Protein AF-A0A8H3ZQT2-F1 (afdb_monomer)

InterPro domains:
  IPR009770 2-oxoadipate dioxygenase/decarboxylase [PF07063] (2-201)
  IPR009770 2-oxoadipate dioxygenase/decarboxylase [SM01150] (1-202)

Secondary structure (DSSP, 8-state):
-HHHHHHH-HHHHHHHSSSS-------PBPS-HHHHHHHHHHTT-EE-SPPBSSPP-SS-BSEEEEEEEEEEEEE--SSTT---EEEEEEEEEEEEE-BPBPHHHHHHHHHHHHHHHHHHTTT--HHHHHHHHTTTS---HHHHHHTT-B-EEEEE-SPPPTT---TT-HHHHHHTTSEEEEEPB--S--HHHHHHHHHHHH-TT----PPPPHHHHHHHHHHHTSPPP-HHHHHHHHHHHHHHHHHHHHHTT-

Structure (mmCIF, N/CA/C/O backbone):
data_AF-A0A8H3ZQT2-F1
#
_entry.id   AF-A0A8H3ZQT2-F1
#
loop_
_atom_site.group_PDB
_atom_site.id
_atom_site.type_symbol
_atom_site.label_atom_id
_atom_site.label_alt_id
_atom_site.label_comp_id
_atom_site.label_asym_id
_atom_site.label_entity_id
_atom_site.label_seq_id
_atom_site.pdbx_PDB_ins_code
_atom_site.Cartn_x
_atom_site.Cartn_y
_atom_site.Cartn_z
_atom_site.occupancy
_atom_site.B_iso_or_equiv
_atom_site.auth_seq_id
_atom_site.auth_comp_id
_atom_site.auth_asym_id
_atom_site.auth_atom_id
_atom_site.pdbx_PDB_model_num
ATOM 1 N N . MET A 1 1 ? 26.630 4.082 -28.151 1.00 82.88 1 MET A N 1
ATOM 2 C CA . MET A 1 1 ? 26.386 4.415 -26.729 1.00 82.88 1 MET A CA 1
ATOM 3 C C . MET A 1 1 ? 25.237 3.592 -26.163 1.00 82.88 1 MET A C 1
ATOM 5 O O . MET A 1 1 ? 25.505 2.785 -25.291 1.00 82.88 1 MET A O 1
ATOM 9 N N . TYR A 1 2 ? 24.020 3.711 -26.712 1.00 85.31 2 TYR A N 1
ATOM 10 C CA . TYR A 1 2 ? 22.832 2.971 -26.256 1.00 85.31 2 TYR A CA 1
ATOM 11 C C . TYR A 1 2 ? 23.083 1.481 -25.964 1.00 85.31 2 TYR A C 1
ATOM 13 O O . TYR A 1 2 ? 22.920 1.066 -24.826 1.00 85.31 2 TYR A O 1
ATOM 21 N N . ARG A 1 3 ? 23.596 0.710 -26.941 1.00 84.38 3 ARG A N 1
ATOM 22 C CA . ARG A 1 3 ? 23.881 -0.732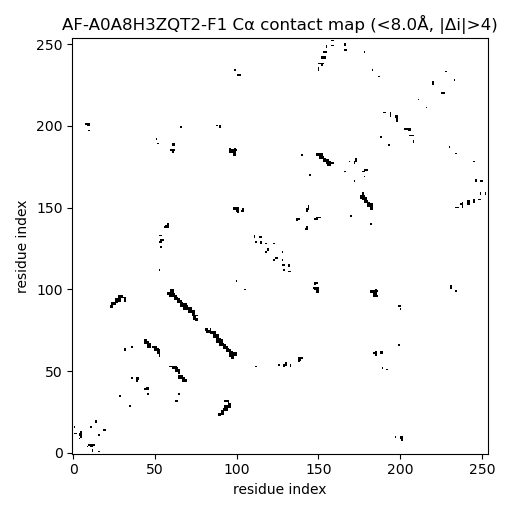 -26.759 1.00 84.38 3 ARG A CA 1
ATOM 23 C C . ARG A 1 3 ? 24.811 -1.017 -25.572 1.00 84.38 3 ARG A C 1
ATOM 25 O O . ARG A 1 3 ? 24.523 -1.899 -24.785 1.00 84.38 3 ARG A O 1
ATOM 32 N N . ARG A 1 4 ? 25.863 -0.210 -25.383 1.00 88.38 4 ARG A N 1
ATOM 33 C CA . ARG A 1 4 ? 26.804 -0.358 -24.254 1.00 88.38 4 ARG A CA 1
ATOM 34 C C . ARG A 1 4 ? 26.133 -0.110 -22.901 1.00 88.38 4 ARG A C 1
ATOM 36 O O . ARG A 1 4 ? 26.446 -0.795 -21.939 1.00 88.38 4 ARG A O 1
ATOM 43 N N . LEU A 1 5 ? 25.235 0.876 -22.818 1.00 87.69 5 LEU A N 1
ATOM 44 C CA . LEU A 1 5 ? 24.481 1.152 -21.590 1.00 87.69 5 LEU A CA 1
ATOM 45 C C . LEU A 1 5 ? 23.425 0.074 -21.333 1.00 87.69 5 LEU A C 1
ATOM 47 O O . LEU A 1 5 ? 23.231 -0.313 -20.190 1.00 87.69 5 LEU A O 1
ATOM 51 N N . GLN A 1 6 ? 22.790 -0.438 -22.388 1.00 83.19 6 GLN A N 1
ATOM 52 C CA . GLN A 1 6 ? 21.803 -1.512 -22.299 1.00 83.19 6 GLN A CA 1
ATOM 53 C C . GLN A 1 6 ? 22.444 -2.833 -21.855 1.00 83.19 6 GLN A C 1
ATOM 55 O O . GLN A 1 6 ? 21.889 -3.509 -20.996 1.00 83.19 6 GLN A O 1
ATOM 60 N N . GLU A 1 7 ? 23.618 -3.169 -22.399 1.00 84.19 7 GLU A N 1
ATOM 61 C CA . GLU A 1 7 ? 24.430 -4.321 -21.985 1.00 84.19 7 GLU A CA 1
ATOM 62 C C . GLU A 1 7 ? 24.908 -4.196 -20.534 1.00 84.19 7 GLU A C 1
ATOM 64 O O . GLU A 1 7 ? 24.964 -5.197 -19.827 1.00 84.19 7 GLU A O 1
ATOM 69 N N . ALA A 1 8 ? 25.235 -2.980 -20.079 1.00 87.31 8 ALA A N 1
ATOM 70 C CA . ALA A 1 8 ? 25.608 -2.743 -18.688 1.00 87.31 8 ALA A CA 1
ATOM 71 C C . ALA A 1 8 ? 24.407 -2.911 -17.746 1.00 87.31 8 ALA A C 1
ATOM 73 O O . ALA A 1 8 ? 24.497 -3.635 -16.757 1.00 87.31 8 ALA A O 1
ATOM 74 N N . HIS A 1 9 ? 23.293 -2.233 -18.042 1.00 79.94 9 HIS A N 1
ATOM 75 C CA . HIS A 1 9 ? 22.028 -2.393 -17.333 1.00 79.94 9 HIS A CA 1
ATOM 76 C C . HIS A 1 9 ? 20.874 -1.722 -18.113 1.00 79.94 9 HIS A C 1
ATOM 78 O O . HIS A 1 9 ? 20.912 -0.502 -18.313 1.00 79.94 9 HIS A O 1
ATOM 84 N N . PRO A 1 10 ? 19.792 -2.439 -18.480 1.00 79.81 10 PRO A N 1
ATOM 85 C CA . PRO A 1 10 ? 18.687 -1.867 -19.258 1.00 79.81 10 PRO A CA 1
ATOM 86 C C . PRO A 1 10 ? 18.077 -0.583 -18.671 1.00 79.81 10 PRO A C 1
ATOM 88 O O . PRO A 1 10 ? 17.801 0.348 -19.423 1.00 79.81 10 PRO A O 1
ATOM 91 N N . LEU A 1 11 ? 17.955 -0.472 -17.340 1.00 80.75 11 LEU A N 1
ATOM 92 C CA . LEU A 1 11 ? 17.482 0.760 -16.683 1.00 80.75 11 LEU A CA 1
ATOM 93 C C . LEU A 1 11 ? 18.392 1.976 -16.934 1.00 80.75 11 LEU A C 1
ATOM 95 O O . LEU A 1 11 ? 17.901 3.090 -17.071 1.00 80.75 11 LEU A O 1
ATOM 99 N N . ILE A 1 12 ? 19.714 1.789 -17.013 1.00 86.31 12 ILE A N 1
ATOM 100 C CA . ILE A 1 12 ? 20.636 2.904 -17.273 1.00 86.31 12 ILE A CA 1
ATOM 101 C C . ILE A 1 12 ? 20.405 3.429 -18.688 1.00 86.31 12 ILE A C 1
ATOM 103 O O . ILE A 1 12 ? 20.324 4.640 -18.893 1.00 86.31 12 ILE A O 1
ATOM 107 N N . ALA A 1 13 ? 20.257 2.530 -19.666 1.00 85.56 13 ALA A N 1
ATOM 108 C CA . ALA A 1 13 ? 19.884 2.933 -21.018 1.00 85.56 13 ALA A CA 1
ATOM 109 C C . ALA A 1 13 ? 18.533 3.661 -21.029 1.00 85.56 13 ALA A C 1
ATOM 111 O O . ALA A 1 13 ? 18.393 4.665 -21.726 1.00 85.56 13 ALA A O 1
ATOM 112 N N . ASP A 1 14 ? 17.578 3.196 -20.225 1.00 84.00 14 ASP A N 1
ATOM 113 C CA . ASP A 1 14 ? 16.244 3.778 -20.133 1.00 84.00 14 ASP A CA 1
ATOM 114 C C . ASP A 1 14 ? 16.212 5.201 -19.559 1.00 84.00 14 ASP A C 1
ATOM 116 O O . ASP A 1 14 ? 15.487 6.066 -20.047 1.00 84.00 14 ASP A O 1
ATOM 120 N N . VAL A 1 15 ? 17.044 5.468 -18.555 1.00 87.56 15 VAL A N 1
ATOM 121 C CA . VAL A 1 15 ? 17.136 6.787 -17.919 1.00 87.56 15 VAL A CA 1
ATOM 122 C C . VAL A 1 15 ? 17.994 7.749 -18.746 1.00 87.56 15 VAL A C 1
ATOM 124 O O . VAL A 1 15 ? 17.632 8.910 -18.915 1.00 87.56 15 VAL A O 1
ATOM 127 N N . VAL A 1 16 ? 19.130 7.288 -19.282 1.00 90.44 16 VAL A N 1
ATOM 128 C CA . VAL A 1 16 ? 20.157 8.169 -19.874 1.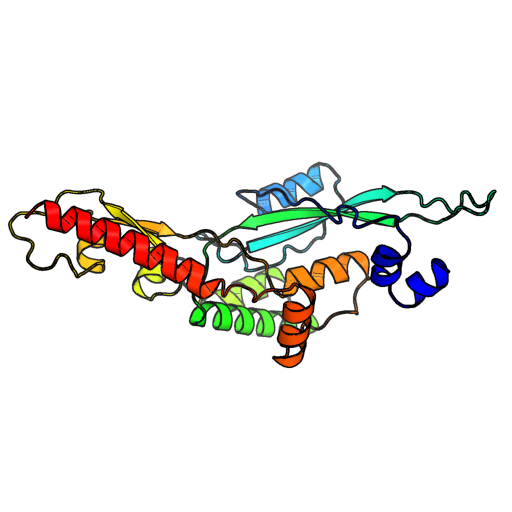00 90.44 16 VAL A CA 1
ATOM 129 C C . VAL A 1 16 ? 19.946 8.423 -21.369 1.00 90.44 16 VAL A C 1
ATOM 131 O O . VAL A 1 16 ? 20.353 9.467 -21.877 1.00 90.44 16 VAL A O 1
ATOM 134 N N . CYS A 1 17 ? 19.354 7.483 -22.115 1.00 88.56 17 CYS A N 1
ATOM 135 C CA . CYS A 1 17 ? 19.303 7.578 -23.582 1.00 88.56 17 CYS A CA 1
ATOM 136 C C . CYS A 1 17 ? 18.052 8.270 -24.137 1.00 88.56 17 CYS A C 1
ATOM 138 O O . CYS A 1 17 ? 17.937 8.416 -25.355 1.00 88.56 17 CYS A O 1
ATOM 140 N N . PHE A 1 18 ? 17.122 8.690 -23.280 1.00 87.00 18 PHE A N 1
ATOM 141 C CA . PHE A 1 18 ? 15.885 9.357 -23.678 1.00 87.00 18 PHE A CA 1
ATOM 142 C C . PHE A 1 18 ? 15.916 10.840 -23.302 1.00 87.00 18 PHE A C 1
ATOM 144 O O . PHE A 1 18 ? 16.670 11.269 -22.437 1.00 87.00 18 PHE A O 1
ATOM 151 N N . ARG A 1 19 ? 15.089 11.650 -23.975 1.00 88.50 19 ARG A N 1
ATOM 152 C CA . ARG A 1 19 ? 15.082 13.116 -23.801 1.00 88.50 19 ARG A CA 1
ATOM 153 C C . ARG A 1 19 ? 14.651 13.578 -22.403 1.00 88.50 19 ARG A C 1
ATOM 155 O O . ARG A 1 19 ? 14.878 14.732 -22.063 1.00 88.50 19 ARG A O 1
ATOM 162 N N . GLY A 1 20 ? 13.998 12.715 -21.633 1.00 89.62 20 GLY A N 1
ATOM 163 C CA . GLY A 1 20 ? 13.502 13.014 -20.297 1.00 89.62 20 GLY A CA 1
ATOM 164 C C . GLY A 1 20 ? 12.813 11.804 -19.661 1.00 89.62 20 GLY A C 1
ATOM 165 O O . GLY A 1 20 ? 12.731 10.745 -20.300 1.00 89.62 20 GLY A O 1
ATOM 166 N N . PRO A 1 21 ? 12.306 11.961 -18.424 1.00 88.94 21 PRO A N 1
ATOM 167 C CA . PRO A 1 21 ? 11.614 10.904 -17.697 1.00 88.94 21 PRO A CA 1
ATOM 168 C C . PRO A 1 21 ? 10.255 10.645 -18.347 1.00 88.94 21 PRO A C 1
ATOM 170 O O . PRO A 1 21 ? 9.280 11.364 -18.134 1.00 88.94 21 PRO A O 1
ATOM 173 N N . HIS A 1 22 ? 10.201 9.629 -19.197 1.00 87.31 22 HIS A N 1
ATOM 174 C CA . HIS A 1 22 ? 8.950 9.167 -19.775 1.00 87.31 22 HIS A CA 1
ATOM 175 C C . HIS A 1 22 ? 8.194 8.316 -18.747 1.00 87.31 22 HIS A C 1
ATOM 177 O O . HIS A 1 22 ? 8.787 7.718 -17.851 1.00 87.31 22 HIS A O 1
ATOM 183 N N . ILE A 1 23 ? 6.873 8.237 -18.895 1.00 87.19 23 ILE A N 1
ATOM 184 C CA . ILE A 1 23 ? 6.029 7.384 -18.051 1.00 87.19 23 ILE A CA 1
ATOM 185 C C . ILE A 1 23 ? 6.499 5.932 -18.187 1.00 87.19 23 ILE A C 1
ATOM 187 O O . ILE A 1 23 ? 6.490 5.394 -19.296 1.00 87.19 23 ILE A O 1
ATOM 191 N N . ASN A 1 24 ? 6.898 5.301 -17.083 1.00 83.12 24 ASN A N 1
ATOM 192 C CA . ASN A 1 24 ? 7.233 3.878 -17.097 1.00 83.12 24 ASN A CA 1
ATOM 193 C C . ASN A 1 24 ? 5.956 3.031 -17.224 1.00 83.12 24 ASN A C 1
ATOM 195 O O . ASN A 1 24 ? 5.864 2.197 -18.118 1.00 83.12 24 ASN A O 1
ATOM 199 N N . HIS A 1 25 ? 4.957 3.326 -16.392 1.00 86.25 25 HIS A N 1
ATOM 200 C CA . HIS A 1 25 ? 3.613 2.754 -16.429 1.00 86.25 25 HIS A CA 1
ATOM 201 C C . HIS A 1 25 ? 2.617 3.699 -15.732 1.00 86.25 25 HIS A C 1
ATOM 203 O O . HIS A 1 25 ? 3.015 4.601 -14.993 1.00 86.25 25 HIS A O 1
ATOM 209 N N . LEU A 1 26 ? 1.323 3.490 -15.982 1.00 90.38 26 LEU A N 1
ATOM 210 C CA . LEU A 1 26 ? 0.221 4.048 -15.196 1.00 90.38 26 LEU A CA 1
ATOM 211 C C . LEU A 1 26 ? -0.619 2.881 -14.688 1.00 90.38 26 LEU A C 1
ATOM 213 O O . LEU A 1 26 ? -1.102 2.086 -15.495 1.00 90.38 26 LEU A O 1
ATOM 217 N N . THR A 1 27 ? -0.783 2.799 -13.372 1.00 92.38 27 THR A N 1
ATOM 218 C CA . THR A 1 27 ? -1.438 1.671 -12.707 1.00 92.38 27 THR A CA 1
ATOM 219 C C . THR A 1 27 ? -2.849 2.079 -12.271 1.00 92.38 27 THR A C 1
ATOM 221 O O . THR A 1 27 ? -2.982 2.933 -11.394 1.00 92.38 27 THR A O 1
ATOM 224 N N . PRO A 1 28 ? -3.925 1.534 -12.869 1.00 95.00 28 PRO A N 1
ATOM 225 C CA . PRO A 1 28 ? -5.273 1.738 -12.368 1.00 95.00 28 PRO A CA 1
ATOM 226 C C . PRO A 1 28 ? -5.539 0.856 -11.142 1.00 95.00 28 PRO A C 1
ATOM 228 O O . PRO A 1 28 ? -5.093 -0.294 -11.067 1.00 95.00 28 PRO A O 1
ATOM 231 N N . TRP A 1 29 ? -6.340 1.387 -10.215 1.00 96.62 29 TRP A N 1
ATOM 232 C CA . TRP A 1 29 ? -6.825 0.648 -9.055 1.00 96.62 29 TRP A CA 1
ATOM 233 C C . TRP A 1 29 ? -8.066 -0.181 -9.421 1.00 96.62 29 TRP A C 1
ATOM 235 O O . TRP A 1 29 ? -9.097 0.360 -9.826 1.00 96.62 29 TRP A O 1
ATOM 245 N N . VAL A 1 30 ? -7.969 -1.501 -9.261 1.00 96.88 30 VAL A N 1
ATOM 246 C CA . VAL A 1 30 ? -9.076 -2.457 -9.382 1.00 96.88 30 VAL A CA 1
ATOM 247 C C . VAL A 1 30 ? -9.569 -2.917 -8.007 1.00 96.88 30 VAL A C 1
ATOM 249 O O . VAL A 1 30 ? -8.795 -3.064 -7.062 1.00 96.88 30 VAL A O 1
ATOM 252 N N . LEU A 1 31 ? -10.874 -3.175 -7.896 1.00 95.31 31 LEU A N 1
ATOM 253 C CA . LEU A 1 31 ? -11.473 -3.692 -6.658 1.00 95.31 31 LEU A CA 1
ATOM 254 C C . LEU A 1 31 ? -11.162 -5.179 -6.433 1.00 95.31 31 LEU A C 1
ATOM 256 O O . LEU A 1 31 ? -10.979 -5.595 -5.292 1.00 95.31 31 LEU A O 1
ATOM 260 N N . ASP A 1 32 ? -11.093 -5.957 -7.517 1.00 96.50 32 ASP A N 1
ATOM 261 C CA . ASP A 1 32 ? -10.802 -7.391 -7.507 1.00 96.50 32 ASP A CA 1
ATOM 262 C C . ASP A 1 32 ? -9.738 -7.704 -8.566 1.00 96.50 32 ASP A C 1
ATOM 264 O O . ASP A 1 32 ? -10.005 -7.707 -9.774 1.00 96.50 32 ASP A O 1
ATOM 268 N N . ILE A 1 33 ? -8.510 -7.933 -8.103 1.00 95.88 33 ILE A N 1
ATOM 269 C CA . ILE A 1 33 ? -7.375 -8.224 -8.973 1.00 95.88 33 ILE A CA 1
ATOM 270 C C . ILE A 1 33 ? -7.444 -9.618 -9.593 1.00 95.88 33 ILE A C 1
ATOM 272 O O . ILE A 1 33 ? -6.906 -9.797 -10.679 1.00 95.88 33 ILE A O 1
ATOM 276 N N . GLU A 1 34 ? -8.117 -10.587 -8.966 1.00 94.38 34 GLU A N 1
ATOM 277 C CA . GLU A 1 34 ? -8.274 -11.931 -9.541 1.00 94.38 34 GLU A CA 1
ATOM 278 C C . GLU A 1 34 ? -9.207 -11.866 -10.746 1.00 94.38 34 GLU A C 1
ATOM 280 O O . GLU A 1 34 ? -8.879 -12.334 -11.837 1.00 94.38 34 GLU A O 1
ATOM 285 N N . ALA A 1 35 ? -10.354 -11.202 -10.576 1.00 95.81 35 ALA A N 1
ATOM 286 C CA . ALA A 1 35 ? -11.302 -10.992 -11.662 1.00 95.81 35 ALA A CA 1
ATOM 287 C C . ALA A 1 35 ? -10.669 -10.189 -12.810 1.00 95.81 35 ALA A C 1
ATOM 289 O O . ALA A 1 35 ? -10.842 -10.537 -13.981 1.00 95.81 35 ALA A O 1
ATOM 290 N N . ALA A 1 36 ? -9.903 -9.142 -12.485 1.00 95.69 36 ALA A N 1
ATOM 291 C CA . ALA A 1 36 ? -9.177 -8.364 -13.481 1.00 95.69 36 ALA A CA 1
ATOM 292 C C . ALA A 1 36 ? -8.117 -9.211 -14.204 1.00 95.69 36 ALA A C 1
ATOM 294 O O . ALA A 1 36 ? -8.072 -9.202 -15.431 1.00 95.69 36 ALA A O 1
ATOM 295 N N . HIS A 1 37 ? -7.314 -9.990 -13.474 1.00 93.69 37 HIS A N 1
ATOM 296 C CA . HIS A 1 37 ? -6.268 -10.853 -14.034 1.00 93.69 37 HIS A CA 1
ATOM 297 C C . HIS A 1 37 ? -6.834 -11.924 -14.970 1.00 93.69 37 HIS A C 1
ATOM 299 O O . HIS A 1 37 ? -6.311 -12.109 -16.071 1.00 93.69 37 HIS A O 1
ATOM 305 N N . LEU A 1 38 ? -7.954 -12.555 -14.610 1.00 93.75 38 LEU A N 1
ATOM 306 C CA . LEU A 1 38 ? -8.676 -13.473 -15.496 1.00 93.75 38 LEU A CA 1
ATOM 307 C C . LEU A 1 38 ? -9.140 -12.766 -16.776 1.00 93.75 38 LEU A C 1
ATOM 309 O O . LEU A 1 38 ? -8.893 -13.249 -17.883 1.00 93.75 38 LEU A O 1
ATOM 313 N N . LYS A 1 39 ? -9.748 -11.579 -16.646 1.00 95.56 39 LYS A N 1
ATOM 314 C CA . LYS A 1 39 ? -10.206 -10.793 -17.801 1.00 95.56 39 LYS A CA 1
ATOM 315 C C . LYS A 1 39 ? -9.059 -10.360 -18.704 1.00 95.56 39 LYS A C 1
ATOM 317 O O . LYS A 1 39 ? -9.245 -10.343 -19.917 1.00 95.56 39 LYS A O 1
ATOM 322 N N . MET A 1 40 ? -7.885 -10.054 -18.158 1.00 93.25 40 MET A N 1
ATOM 323 C CA . MET A 1 40 ? -6.704 -9.733 -18.960 1.00 93.25 40 MET A CA 1
ATOM 324 C C . MET A 1 40 ? -6.333 -10.888 -19.899 1.00 93.25 40 MET A C 1
ATOM 326 O O . MET A 1 40 ? -6.143 -10.655 -21.092 1.00 93.25 40 MET A O 1
ATOM 330 N N . HIS A 1 41 ? -6.315 -12.125 -19.392 1.00 90.88 41 HIS A N 1
ATOM 331 C CA . HIS A 1 41 ? -6.038 -13.317 -20.202 1.00 90.88 41 HIS A CA 1
ATOM 332 C C . HIS A 1 41 ? -7.121 -13.565 -21.254 1.00 90.88 41 HIS A C 1
ATOM 334 O O . HIS A 1 41 ? -6.800 -13.831 -22.410 1.00 90.88 41 HIS A O 1
ATOM 340 N N . GLU A 1 42 ? -8.398 -13.426 -20.884 1.00 94.81 42 GLU A N 1
ATOM 341 C CA . GLU A 1 42 ? -9.519 -13.562 -21.827 1.00 94.81 42 GLU A CA 1
ATOM 342 C C . GLU A 1 42 ? -9.445 -12.550 -22.982 1.00 94.81 42 GLU A C 1
ATOM 344 O O . GLU A 1 42 ? -9.842 -12.865 -24.102 1.00 94.81 42 GLU A O 1
ATOM 349 N N . HIS A 1 43 ? -8.910 -11.351 -22.731 1.00 93.62 43 HIS A N 1
ATOM 350 C CA . HIS A 1 43 ? -8.714 -10.310 -23.745 1.00 93.62 43 HIS A CA 1
ATOM 351 C C . HIS A 1 43 ? -7.353 -10.402 -24.461 1.00 93.62 43 HIS A C 1
ATOM 353 O O . HIS A 1 43 ? -7.019 -9.523 -25.253 1.00 93.62 43 HIS A O 1
ATOM 359 N N . GLY A 1 44 ? -6.565 -11.452 -24.208 1.00 91.19 44 GLY A N 1
ATOM 360 C CA . GLY A 1 44 ? -5.290 -11.696 -24.885 1.00 91.19 44 GLY A CA 1
ATOM 361 C C . GLY A 1 44 ? -4.131 -10.808 -24.422 1.00 91.19 44 GLY A C 1
ATOM 362 O O . GLY A 1 44 ? -3.112 -10.742 -25.110 1.00 91.19 44 GLY A O 1
ATOM 363 N N . LEU A 1 45 ? -4.251 -10.133 -23.274 1.00 89.31 45 LEU A N 1
ATOM 364 C CA . LEU A 1 45 ? -3.119 -9.427 -22.674 1.00 89.31 45 LEU A CA 1
ATOM 365 C C . LEU A 1 45 ? -2.094 -10.448 -22.173 1.00 89.31 45 LEU A C 1
ATOM 367 O O . LEU A 1 45 ? -2.434 -11.393 -21.461 1.00 89.31 45 LEU A O 1
ATOM 371 N N . GLN A 1 46 ? -0.822 -10.229 -22.505 1.00 86.62 46 GLN A N 1
ATOM 372 C CA . GLN A 1 46 ? 0.290 -11.053 -22.027 1.00 86.62 46 GLN A CA 1
ATOM 373 C C . GLN A 1 46 ? 0.654 -10.664 -20.588 1.00 86.62 46 GLN A C 1
ATOM 375 O O . GLN A 1 46 ? 1.677 -10.023 -20.333 1.00 86.62 46 GLN A O 1
ATOM 380 N N . ALA A 1 47 ? -0.240 -10.987 -19.654 1.00 85.69 47 ALA A N 1
ATOM 381 C CA . ALA A 1 47 ? -0.050 -10.779 -18.227 1.00 85.69 47 ALA A CA 1
ATOM 382 C C . ALA A 1 47 ? 0.903 -11.823 -17.636 1.00 85.69 47 ALA A C 1
ATOM 384 O O . ALA A 1 47 ? 1.002 -12.949 -18.118 1.00 85.69 47 ALA A O 1
ATOM 385 N N . LYS A 1 48 ? 1.606 -11.460 -16.562 1.00 83.44 48 LYS A N 1
ATOM 386 C CA . LYS A 1 48 ? 2.356 -12.438 -15.770 1.00 83.44 48 LYS A CA 1
ATOM 387 C C . LYS A 1 48 ? 1.388 -13.399 -15.082 1.00 83.44 48 LYS A C 1
ATOM 389 O O . LYS A 1 48 ? 0.414 -12.957 -14.481 1.00 83.44 48 LYS A O 1
ATOM 394 N N . ASP A 1 49 ? 1.753 -14.676 -15.006 1.00 79.56 49 ASP A N 1
ATOM 395 C CA . ASP A 1 49 ? 0.984 -15.691 -14.261 1.00 79.56 49 ASP A CA 1
ATOM 396 C C . ASP A 1 49 ? 0.865 -15.392 -12.756 1.00 79.56 49 ASP A C 1
ATOM 398 O O . ASP A 1 49 ? 0.009 -15.937 -12.067 1.00 79.56 49 ASP A O 1
ATOM 402 N N . LYS A 1 50 ? 1.769 -14.569 -12.211 1.00 82.38 50 LYS A N 1
ATOM 403 C CA . LYS A 1 50 ? 1.872 -14.300 -10.775 1.00 82.38 50 LYS A CA 1
ATOM 404 C C . LYS A 1 50 ? 1.280 -12.936 -10.426 1.00 82.38 50 LYS A C 1
ATOM 406 O O . LYS A 1 50 ? 1.704 -11.923 -10.977 1.00 82.38 50 LYS A O 1
ATOM 411 N N . ILE A 1 51 ? 0.414 -12.924 -9.417 1.00 87.31 51 ILE A N 1
ATOM 412 C CA . ILE A 1 51 ? 0.049 -11.724 -8.658 1.00 87.31 51 ILE A CA 1
ATOM 413 C C . ILE A 1 51 ? 1.029 -11.578 -7.485 1.00 87.31 51 ILE A C 1
ATOM 415 O O . ILE A 1 51 ? 1.297 -12.526 -6.741 1.00 87.31 51 ILE A O 1
ATOM 419 N N . GLU A 1 52 ? 1.621 -10.398 -7.353 1.00 86.25 52 GLU A N 1
ATOM 420 C CA . GLU A 1 52 ? 2.535 -10.032 -6.274 1.00 86.25 52 GLU A CA 1
ATOM 421 C C . GLU A 1 52 ? 1.762 -9.443 -5.088 1.00 86.25 52 GLU A C 1
ATOM 423 O O . GLU A 1 52 ? 0.697 -8.854 -5.266 1.00 86.25 52 GLU A O 1
ATOM 428 N N . GLY A 1 53 ? 2.307 -9.596 -3.878 1.00 88.12 53 GLY A N 1
ATOM 429 C CA . GLY A 1 53 ? 1.675 -9.152 -2.634 1.00 88.12 53 GLY A CA 1
ATOM 430 C C . GLY A 1 53 ? 1.145 -10.301 -1.763 1.00 88.12 53 GLY A C 1
ATOM 431 O O . GLY A 1 53 ? 1.533 -11.460 -1.960 1.00 88.12 53 GLY A O 1
ATOM 432 N N . PRO A 1 54 ? 0.298 -9.997 -0.762 1.00 90.56 54 PRO A N 1
ATOM 433 C CA . PRO A 1 54 ? -0.358 -11.005 0.066 1.00 90.56 54 PRO A CA 1
ATOM 434 C C . PRO A 1 54 ? -1.293 -11.902 -0.766 1.00 90.56 54 PRO A C 1
ATOM 436 O O . PRO A 1 54 ? -1.686 -11.534 -1.880 1.00 90.56 54 PRO A O 1
ATOM 439 N N . PRO A 1 55 ? -1.678 -13.082 -0.236 1.00 91.94 55 PRO A N 1
ATOM 440 C CA . PRO A 1 55 ? -2.715 -13.898 -0.864 1.00 91.94 55 PRO A CA 1
ATOM 441 C C . PRO A 1 55 ? -4.065 -13.168 -0.880 1.00 91.94 55 PRO A C 1
ATOM 443 O O . PRO A 1 55 ? -4.229 -12.135 -0.230 1.00 91.94 55 PRO A O 1
ATOM 446 N N . SER A 1 56 ? -5.040 -13.730 -1.596 1.00 92.81 56 SER A N 1
ATOM 447 C CA . SER A 1 56 ? -6.430 -13.274 -1.518 1.00 92.81 56 SER A CA 1
ATOM 448 C C . SER A 1 56 ? -6.970 -13.378 -0.083 1.00 92.81 56 SER A C 1
ATOM 450 O O . SER A 1 56 ? -6.620 -14.302 0.659 1.00 92.81 56 SER A O 1
ATOM 452 N N . ARG A 1 57 ? -7.775 -12.389 0.316 1.00 93.31 57 ARG A N 1
ATOM 453 C CA . ARG A 1 57 ? -8.306 -12.189 1.674 1.00 93.31 57 ARG A CA 1
ATOM 454 C C . ARG A 1 57 ? -9.677 -11.537 1.607 1.00 93.31 57 ARG A C 1
ATOM 456 O O . ARG A 1 57 ? -9.937 -10.768 0.683 1.00 93.31 57 ARG A O 1
ATOM 463 N N . GLN A 1 58 ? -10.506 -11.774 2.619 1.00 94.56 58 GLN A N 1
ATOM 464 C CA . GLN A 1 58 ? -11.766 -11.054 2.787 1.00 94.56 58 GLN A CA 1
ATOM 465 C C . GLN A 1 58 ? -11.516 -9.560 3.025 1.00 94.56 58 GLN A C 1
ATOM 467 O O . GLN A 1 58 ? -12.229 -8.723 2.474 1.00 94.56 58 GLN A O 1
ATOM 472 N N . PHE A 1 59 ? -10.485 -9.227 3.806 1.00 96.00 59 PHE A N 1
ATOM 473 C CA . PHE A 1 59 ? -10.039 -7.856 4.024 1.00 96.00 59 PHE A CA 1
ATOM 474 C C . PHE A 1 59 ? -8.605 -7.703 3.494 1.00 96.00 59 PHE A C 1
ATOM 476 O O . PHE A 1 59 ? -7.642 -8.041 4.193 1.00 96.00 59 PHE A O 1
ATOM 483 N N . PRO A 1 60 ? -8.442 -7.238 2.237 1.00 96.19 60 PRO A N 1
ATOM 484 C CA . PRO A 1 60 ? -7.135 -7.081 1.608 1.00 96.19 60 PRO A CA 1
ATOM 485 C C . PRO A 1 60 ? -6.214 -6.205 2.454 1.00 96.19 60 PRO A C 1
ATOM 487 O O . PRO A 1 60 ? -6.647 -5.198 2.997 1.00 96.19 60 PRO A O 1
ATOM 490 N N . ILE A 1 61 ? -4.933 -6.548 2.541 1.00 95.50 61 ILE A N 1
ATOM 491 C CA . ILE A 1 61 ? -3.921 -5.769 3.270 1.00 95.50 61 ILE A CA 1
ATOM 492 C C . ILE A 1 61 ? -2.855 -5.281 2.295 1.00 95.50 61 ILE A C 1
ATOM 494 O O . ILE A 1 61 ? -2.579 -5.961 1.308 1.00 95.50 61 ILE A O 1
ATOM 498 N N . LEU A 1 62 ? -2.227 -4.141 2.590 1.00 95.12 62 LEU A N 1
ATOM 499 C CA . LEU A 1 62 ? -1.210 -3.531 1.729 1.00 95.12 62 LEU A CA 1
ATOM 500 C C . LEU A 1 62 ? -1.722 -3.355 0.292 1.00 95.12 62 LEU A C 1
ATOM 502 O O . LEU A 1 62 ? -2.715 -2.669 0.087 1.00 95.12 62 LEU A O 1
ATOM 506 N N . LEU A 1 63 ? -1.075 -3.963 -0.697 1.00 95.12 63 LEU A N 1
ATOM 507 C CA . LEU A 1 63 ? -1.567 -4.010 -2.066 1.00 95.12 63 LEU A CA 1
ATOM 508 C C . LEU A 1 63 ? -1.240 -5.353 -2.704 1.00 95.12 63 LEU A C 1
ATOM 510 O O . LEU A 1 63 ? -0.297 -6.035 -2.294 1.00 95.12 63 LEU A O 1
ATOM 514 N N . ARG A 1 64 ? -2.004 -5.699 -3.734 1.00 93.38 64 ARG A N 1
ATOM 515 C CA . ARG A 1 64 ? -1.718 -6.784 -4.672 1.00 93.38 64 ARG A CA 1
ATOM 516 C C . ARG A 1 64 ? -1.563 -6.186 -6.062 1.00 93.38 64 ARG A C 1
ATOM 518 O O . ARG A 1 64 ? -2.288 -5.254 -6.388 1.00 93.38 64 ARG A O 1
ATOM 525 N N . GLN A 1 65 ? -0.657 -6.711 -6.877 1.00 92.31 65 GLN A N 1
ATOM 526 C CA . GLN A 1 65 ? -0.394 -6.152 -8.207 1.00 92.31 65 GLN A CA 1
ATOM 527 C C . GLN A 1 65 ? 0.053 -7.208 -9.216 1.00 92.31 65 GLN A C 1
ATOM 529 O O . GLN A 1 65 ? 0.587 -8.256 -8.847 1.00 92.31 65 GLN A O 1
ATOM 534 N N . THR A 1 66 ? -0.122 -6.922 -10.502 1.00 89.62 66 THR A N 1
ATOM 535 C CA . THR A 1 66 ? 0.451 -7.718 -11.593 1.00 89.62 66 THR A CA 1
ATOM 536 C C . THR A 1 66 ? 0.707 -6.848 -12.818 1.00 89.62 66 THR A C 1
ATOM 538 O O . THR A 1 66 ? 0.114 -5.783 -12.972 1.00 89.62 66 THR A O 1
ATOM 541 N N . SER A 1 67 ? 1.608 -7.300 -13.687 1.00 88.06 67 SER A N 1
ATOM 542 C CA . SER A 1 67 ? 2.049 -6.573 -14.882 1.00 88.06 67 SER A CA 1
ATOM 543 C C . SER A 1 67 ? 1.802 -7.375 -16.153 1.00 88.06 67 SER A C 1
ATOM 545 O O . SER A 1 67 ? 1.676 -8.601 -16.121 1.00 88.06 67 SER A O 1
ATOM 547 N N . PHE A 1 68 ? 1.747 -6.673 -17.280 1.00 87.06 68 PHE A N 1
ATOM 548 C CA . PHE A 1 68 ? 1.516 -7.240 -18.604 1.00 87.06 68 PHE A CA 1
ATOM 549 C C . PHE A 1 68 ? 2.317 -6.496 -19.670 1.00 87.06 68 PHE A C 1
ATOM 551 O O . PHE A 1 68 ? 2.628 -5.317 -19.499 1.00 87.06 68 PHE A O 1
ATOM 558 N N . LEU A 1 69 ? 2.646 -7.165 -20.777 1.00 85.12 69 LEU A N 1
ATOM 559 C CA . LEU A 1 69 ? 3.218 -6.480 -21.937 1.00 85.12 69 LEU A CA 1
ATOM 560 C C . LEU A 1 69 ? 2.140 -5.596 -22.578 1.00 85.12 69 LEU A C 1
ATOM 562 O O . LEU A 1 69 ? 1.118 -6.105 -23.034 1.00 85.12 69 LEU A O 1
ATOM 566 N N . ALA A 1 70 ? 2.361 -4.282 -22.591 1.00 83.12 70 ALA A N 1
ATOM 567 C CA . ALA A 1 70 ? 1.403 -3.314 -23.118 1.00 83.12 70 ALA A CA 1
ATOM 568 C C . ALA A 1 70 ? 1.698 -2.945 -24.576 1.00 83.12 70 ALA A C 1
ATOM 570 O O . ALA A 1 70 ? 0.794 -2.954 -25.407 1.00 83.12 70 ALA A O 1
ATOM 571 N N . LEU A 1 71 ? 2.951 -2.602 -24.887 1.00 82.69 71 LEU A N 1
ATOM 572 C CA . LEU A 1 71 ? 3.343 -2.143 -26.220 1.00 82.69 71 LEU A CA 1
ATOM 573 C C . LEU A 1 71 ? 4.825 -2.415 -26.480 1.00 82.69 71 LEU A C 1
ATOM 575 O O . LEU A 1 71 ? 5.644 -2.311 -25.571 1.00 82.69 71 LEU A O 1
ATOM 579 N N . GLU A 1 72 ? 5.178 -2.692 -27.730 1.00 79.38 72 GLU A N 1
ATOM 580 C CA . GLU A 1 72 ? 6.559 -2.627 -28.206 1.00 79.38 72 GLU A CA 1
ATOM 581 C C . GLU A 1 72 ? 6.769 -1.315 -28.973 1.00 79.38 72 GLU A C 1
ATOM 583 O O . GLU A 1 72 ? 6.047 -1.023 -29.924 1.00 79.38 72 GLU A O 1
ATOM 588 N N . GLU A 1 73 ? 7.738 -0.505 -28.546 1.00 76.69 73 GLU A N 1
ATOM 589 C CA . GLU A 1 73 ? 8.062 0.781 -29.174 1.00 76.69 73 GLU A CA 1
ATOM 590 C C . GLU A 1 73 ? 9.397 0.718 -29.927 1.00 76.69 73 GLU A C 1
ATOM 592 O O . GLU A 1 73 ? 10.386 0.164 -29.437 1.00 76.69 73 GLU A O 1
ATOM 597 N N . GLU A 1 74 ? 9.448 1.335 -31.109 1.00 80.00 74 GLU A N 1
ATOM 598 C CA . GLU A 1 74 ? 10.683 1.514 -31.876 1.00 80.00 74 GLU A CA 1
ATOM 599 C C . GLU A 1 74 ? 11.530 2.669 -31.317 1.00 80.00 74 GLU A C 1
ATOM 601 O O . GLU A 1 74 ? 11.012 3.727 -30.954 1.00 80.00 74 GLU A O 1
ATOM 606 N N . ILE A 1 75 ? 12.857 2.497 -31.303 1.00 79.44 75 ILE A N 1
ATOM 607 C CA . ILE A 1 75 ? 13.800 3.542 -30.880 1.00 79.44 75 ILE A CA 1
ATOM 608 C C . ILE A 1 75 ? 14.537 4.100 -32.102 1.00 79.44 75 ILE A C 1
ATOM 610 O O . ILE A 1 75 ? 15.204 3.366 -32.835 1.00 79.44 75 ILE A O 1
ATOM 614 N N . ALA A 1 76 ? 14.470 5.422 -32.285 1.00 79.62 76 ALA A N 1
ATOM 615 C CA . ALA A 1 76 ? 15.185 6.145 -33.336 1.00 79.62 76 ALA A CA 1
ATOM 616 C C . ALA A 1 76 ? 16.457 6.832 -32.805 1.00 79.62 76 ALA A C 1
ATOM 618 O O . ALA A 1 76 ? 16.439 7.471 -31.752 1.00 79.62 76 ALA A O 1
ATOM 619 N N . PHE A 1 77 ? 17.550 6.762 -33.573 1.00 79.75 77 PHE A N 1
ATOM 620 C CA . PHE A 1 77 ? 18.826 7.421 -33.263 1.00 79.75 77 PHE A CA 1
ATOM 621 C C . PHE A 1 77 ? 19.089 8.623 -34.187 1.00 79.75 77 PHE A C 1
ATOM 623 O O . PHE A 1 77 ? 18.634 8.658 -35.328 1.00 79.75 77 PHE A O 1
ATOM 630 N N . SER A 1 78 ? 19.821 9.628 -33.690 1.00 73.69 78 SER A N 1
ATOM 631 C CA . SER A 1 78 ? 20.046 10.916 -34.371 1.00 73.69 78 SER A CA 1
ATOM 632 C C . SER A 1 78 ? 21.028 10.863 -35.551 1.00 73.69 78 SER A C 1
ATOM 634 O O . SER A 1 78 ? 20.959 11.715 -36.434 1.00 73.69 78 SER A O 1
ATOM 636 N N . SER A 1 79 ? 21.927 9.877 -35.607 1.00 60.50 79 SER A N 1
ATOM 637 C CA . SER A 1 79 ? 22.801 9.622 -36.760 1.00 60.50 79 SER A CA 1
ATOM 638 C C . SER A 1 79 ? 22.064 8.741 -37.776 1.00 60.50 79 SER A C 1
ATOM 640 O O . SER A 1 79 ? 21.814 7.572 -37.499 1.00 60.50 79 SER A O 1
ATOM 642 N N . GLY A 1 80 ? 21.674 9.315 -38.916 1.00 55.50 80 GLY A N 1
ATOM 643 C CA . GLY A 1 80 ? 20.696 8.745 -39.849 1.00 55.50 80 GLY A CA 1
ATOM 644 C C . GLY A 1 80 ? 20.950 7.335 -40.419 1.00 55.50 80 GLY A C 1
ATOM 645 O O . GLY A 1 80 ? 22.016 6.739 -40.310 1.00 55.50 80 GLY A O 1
ATOM 646 N N . SER A 1 81 ? 19.908 6.839 -41.096 1.00 48.84 81 SER A N 1
ATOM 647 C CA . SER A 1 81 ? 19.729 5.532 -41.765 1.00 48.84 81 SER A CA 1
ATOM 648 C C . SER A 1 81 ? 19.660 4.265 -40.901 1.00 48.84 81 SER A C 1
ATOM 650 O O . SER A 1 81 ? 19.045 3.300 -41.350 1.00 48.84 81 SER A O 1
ATOM 652 N N . GLU A 1 82 ? 20.114 4.261 -39.643 1.00 56.25 82 GLU A N 1
ATOM 653 C CA . GLU A 1 82 ? 19.750 3.189 -38.699 1.00 56.25 82 GLU A CA 1
ATOM 654 C C . GLU A 1 82 ? 18.342 3.436 -38.117 1.00 56.25 82 GLU A C 1
ATOM 656 O O . GLU A 1 82 ? 18.172 3.789 -36.950 1.00 56.25 82 GLU A O 1
ATOM 661 N N . LYS A 1 83 ? 17.297 3.205 -38.926 1.00 50.12 83 LYS A N 1
ATOM 662 C CA . LYS A 1 83 ? 15.921 2.947 -38.441 1.00 50.12 83 LYS A CA 1
ATOM 663 C C . LYS A 1 83 ? 15.835 1.555 -37.779 1.00 50.12 83 LYS A C 1
ATOM 665 O O . LYS A 1 83 ? 15.021 0.730 -38.173 1.00 50.12 83 LYS A O 1
ATOM 670 N N . GLY A 1 84 ? 16.762 1.234 -36.875 1.00 48.75 84 GLY A N 1
ATOM 671 C CA . GLY A 1 84 ? 17.071 -0.158 -36.517 1.00 48.75 84 GLY A CA 1
ATOM 672 C C . GLY A 1 84 ? 17.343 -0.423 -35.038 1.00 48.75 84 GLY A C 1
ATOM 673 O O . GLY A 1 84 ? 17.912 -1.463 -34.708 1.00 48.75 84 GLY A O 1
ATOM 674 N N . GLY A 1 85 ? 16.976 0.490 -34.137 1.00 57.19 85 GLY A N 1
ATOM 675 C CA . GLY A 1 85 ? 17.012 0.221 -32.701 1.00 57.19 85 GLY A CA 1
ATOM 676 C C . GLY A 1 85 ? 15.875 -0.710 -32.300 1.00 57.19 85 GLY A C 1
ATOM 677 O O . GLY A 1 85 ? 14.718 -0.298 -32.321 1.00 57.19 85 GLY A O 1
ATOM 678 N N . ARG A 1 86 ? 16.202 -1.964 -31.967 1.00 61.34 86 ARG A N 1
ATOM 679 C CA . ARG A 1 86 ? 15.226 -3.005 -31.615 1.00 61.34 86 ARG A CA 1
ATOM 680 C C . ARG A 1 86 ? 14.408 -2.638 -30.370 1.00 61.34 86 ARG A C 1
ATOM 682 O O . ARG A 1 86 ? 14.912 -1.982 -29.463 1.00 61.34 86 ARG A O 1
ATOM 689 N N . HIS A 1 87 ? 13.162 -3.103 -30.398 1.00 61.12 87 HIS A N 1
ATOM 690 C CA . HIS A 1 87 ? 12.025 -2.728 -29.565 1.00 61.12 87 HIS A CA 1
ATOM 691 C C . HIS A 1 87 ? 12.313 -2.561 -28.071 1.00 61.12 87 HIS A C 1
ATOM 693 O O . HIS A 1 87 ? 12.961 -3.402 -27.445 1.00 61.12 87 HIS A O 1
ATOM 699 N N . LYS A 1 88 ? 11.728 -1.514 -27.486 1.00 65.31 88 LYS A N 1
ATOM 700 C CA . LYS A 1 88 ? 11.526 -1.413 -26.044 1.00 65.31 88 LYS A CA 1
ATOM 701 C C . LYS A 1 88 ? 10.128 -1.912 -25.698 1.00 65.31 88 LYS A C 1
ATOM 703 O O . LYS A 1 88 ? 9.140 -1.359 -26.175 1.00 65.31 88 LYS A O 1
ATOM 708 N N . ALA A 1 89 ? 10.054 -2.929 -24.848 1.00 70.25 89 ALA A N 1
ATOM 709 C CA . ALA A 1 89 ? 8.803 -3.357 -24.240 1.00 70.25 89 ALA A CA 1
ATOM 710 C C . ALA A 1 89 ? 8.374 -2.335 -23.179 1.00 70.25 89 ALA A C 1
ATOM 712 O O . ALA A 1 89 ? 9.137 -2.012 -22.267 1.00 70.25 89 ALA A O 1
ATOM 713 N N . ARG A 1 90 ? 7.149 -1.828 -23.300 1.00 78.88 90 ARG A N 1
ATOM 714 C CA . ARG A 1 90 ? 6.450 -1.115 -22.238 1.00 78.88 90 ARG A CA 1
ATOM 715 C C . ARG A 1 90 ? 5.516 -2.071 -21.535 1.00 78.88 90 ARG A C 1
ATOM 717 O O . ARG A 1 90 ? 4.755 -2.797 -22.176 1.00 78.88 90 ARG A O 1
ATOM 724 N N . PHE A 1 91 ? 5.562 -2.032 -20.215 1.00 81.94 91 PHE A N 1
ATOM 725 C CA . PHE A 1 91 ? 4.710 -2.847 -19.374 1.00 81.94 91 PHE A CA 1
ATOM 726 C C . PHE A 1 91 ? 3.591 -1.987 -18.810 1.00 81.94 91 PHE A C 1
ATOM 728 O O . PHE A 1 91 ? 3.811 -0.847 -18.408 1.00 81.94 91 PHE A O 1
ATOM 735 N N . GLY A 1 92 ? 2.387 -2.538 -18.811 1.00 88.31 92 GLY A N 1
ATOM 736 C CA . GLY A 1 92 ? 1.298 -2.034 -17.995 1.00 88.31 92 GLY A CA 1
ATOM 737 C C . GLY A 1 92 ? 1.284 -2.755 -16.654 1.00 88.31 92 GLY A C 1
ATOM 738 O O . GLY A 1 92 ? 1.853 -3.841 -16.505 1.00 88.31 92 GLY A O 1
ATOM 739 N N . GLU A 1 93 ? 0.607 -2.159 -15.686 1.00 91.00 93 GLU A N 1
ATOM 740 C CA . GLU A 1 93 ? 0.401 -2.729 -14.360 1.00 91.00 93 GLU A CA 1
ATOM 741 C C . GLU A 1 93 ? -1.044 -2.478 -13.932 1.00 91.00 93 GLU A C 1
ATOM 743 O O . GLU A 1 93 ? -1.662 -1.526 -14.402 1.00 91.00 93 GLU A O 1
ATOM 748 N N . ILE A 1 94 ? -1.586 -3.343 -13.078 1.00 93.69 94 ILE A N 1
ATOM 749 C CA . ILE A 1 94 ? -2.834 -3.122 -12.339 1.00 93.69 94 ILE A CA 1
ATOM 750 C C . ILE A 1 94 ? -2.596 -3.416 -10.858 1.00 93.69 94 ILE A C 1
ATOM 752 O O . ILE A 1 94 ? -1.792 -4.293 -10.524 1.00 93.69 94 ILE A O 1
ATOM 756 N N . GLU A 1 95 ? -3.324 -2.734 -9.975 1.00 95.88 95 GLU A N 1
ATOM 757 C CA . GLU A 1 95 ? -3.190 -2.928 -8.529 1.00 95.88 95 GLU A CA 1
ATOM 758 C C . GLU A 1 95 ? -4.538 -2.973 -7.807 1.00 95.88 95 GLU A C 1
ATOM 760 O O . GLU A 1 95 ? -5.503 -2.327 -8.205 1.00 95.88 95 GLU A O 1
ATOM 765 N N . GLN A 1 96 ? -4.590 -3.709 -6.703 1.00 97.69 96 GLN A N 1
ATOM 766 C CA . GLN A 1 96 ? -5.670 -3.688 -5.726 1.00 97.69 96 GLN A CA 1
ATOM 767 C C . GLN A 1 96 ? -5.092 -3.248 -4.386 1.00 97.69 96 GLN A C 1
ATOM 769 O O . GLN A 1 96 ? -4.270 -3.955 -3.801 1.00 97.69 96 GLN A O 1
ATOM 774 N N . ARG A 1 97 ? -5.544 -2.097 -3.885 1.00 97.75 97 ARG A N 1
ATOM 775 C CA . ARG A 1 97 ? -5.141 -1.560 -2.581 1.00 97.75 97 ARG A CA 1
ATOM 776 C C . ARG A 1 97 ? -6.044 -2.074 -1.465 1.00 97.75 97 ARG A C 1
ATOM 778 O O . ARG A 1 97 ? -7.260 -2.171 -1.615 1.00 97.75 97 ARG A O 1
ATOM 785 N N . GLY A 1 98 ? -5.411 -2.435 -0.358 1.00 97.56 98 GLY A N 1
ATOM 786 C CA . GLY A 1 98 ? -6.017 -2.916 0.872 1.00 97.56 98 GLY A CA 1
ATOM 787 C C . GLY A 1 98 ? -5.713 -1.993 2.048 1.00 97.56 98 GLY A C 1
ATOM 788 O O . GLY A 1 98 ? -5.472 -0.803 1.879 1.00 97.56 98 GLY A O 1
ATOM 789 N N . ILE A 1 99 ? -5.727 -2.549 3.254 1.00 97.94 99 ILE A N 1
ATOM 790 C CA . ILE A 1 99 ? -5.595 -1.800 4.505 1.00 97.94 99 ILE A CA 1
ATOM 791 C C . ILE A 1 99 ? -4.123 -1.481 4.818 1.00 97.94 99 ILE A C 1
ATOM 793 O O . ILE A 1 99 ? -3.250 -2.352 4.711 1.00 97.94 99 ILE A O 1
ATOM 797 N N . ALA A 1 100 ? -3.858 -0.256 5.275 1.00 97.88 100 ALA A N 1
ATOM 798 C CA . ALA A 1 100 ? -2.576 0.174 5.820 1.00 97.88 100 ALA A CA 1
ATOM 799 C C . ALA A 1 100 ? -2.275 -0.511 7.166 1.00 97.88 100 ALA A C 1
ATOM 801 O O . ALA A 1 100 ? -3.070 -0.474 8.109 1.00 97.88 100 ALA A O 1
ATOM 802 N N . LEU A 1 101 ? -1.098 -1.133 7.267 1.00 95.88 101 LEU A N 1
ATOM 803 C CA . LEU A 1 101 ? -0.681 -1.914 8.434 1.00 95.88 101 LEU A CA 1
ATOM 804 C C . LEU A 1 101 ? 0.211 -1.109 9.380 1.00 95.88 101 LEU A C 1
ATOM 806 O O . LEU A 1 101 ? 0.997 -0.267 8.945 1.00 95.88 101 LEU A O 1
ATOM 810 N N . THR A 1 102 ? 0.169 -1.434 10.672 1.00 96.06 102 THR A N 1
ATOM 811 C CA . THR A 1 102 ? 1.100 -0.852 11.649 1.00 96.06 102 THR A CA 1
ATOM 812 C C . THR A 1 102 ? 2.519 -1.422 11.478 1.00 96.06 102 THR A C 1
ATOM 814 O O . THR A 1 102 ? 2.680 -2.529 10.948 1.00 96.06 102 THR A O 1
ATOM 817 N N . PRO A 1 103 ? 3.582 -0.751 11.974 1.00 92.62 103 PRO A N 1
ATOM 818 C CA . PRO A 1 103 ? 4.964 -1.228 11.825 1.00 92.62 103 PRO A CA 1
ATOM 819 C C . PRO A 1 103 ? 5.208 -2.648 12.351 1.00 92.62 103 PRO A C 1
ATOM 821 O O . PRO A 1 103 ? 6.061 -3.383 11.850 1.00 92.62 103 PRO A O 1
ATOM 824 N N . LYS A 1 104 ? 4.481 -3.050 13.401 1.00 87.25 104 LYS A N 1
ATOM 825 C CA . LYS A 1 104 ? 4.564 -4.401 13.972 1.00 87.25 104 LYS A CA 1
ATOM 826 C C . LYS A 1 104 ? 4.095 -5.447 12.962 1.00 87.25 104 LYS A C 1
ATOM 828 O O . LYS A 1 104 ? 4.738 -6.477 12.791 1.00 87.25 104 LYS A O 1
ATOM 833 N N . VAL A 1 105 ? 2.980 -5.172 12.299 1.00 89.12 105 VAL A N 1
ATOM 834 C CA . VAL A 1 105 ? 2.328 -6.127 11.404 1.00 89.12 105 VAL A CA 1
ATOM 835 C C . VAL A 1 105 ? 2.936 -6.095 10.016 1.00 89.12 105 VAL A C 1
ATOM 837 O O . VAL A 1 105 ? 3.051 -7.143 9.386 1.00 89.12 105 VAL A O 1
ATOM 840 N N . ARG A 1 106 ? 3.442 -4.938 9.578 1.00 89.19 106 ARG A N 1
ATOM 841 C CA . ARG A 1 106 ? 4.274 -4.862 8.380 1.00 89.19 106 ARG A CA 1
ATOM 842 C C . ARG A 1 106 ? 5.497 -5.780 8.488 1.00 89.19 106 ARG A C 1
ATOM 844 O O . ARG A 1 106 ? 5.724 -6.572 7.583 1.00 89.19 106 ARG A O 1
ATOM 851 N N . ARG A 1 107 ? 6.202 -5.773 9.626 1.00 85.44 107 ARG A N 1
ATOM 852 C CA . ARG A 1 107 ? 7.322 -6.701 9.868 1.00 85.44 107 ARG A CA 1
ATOM 853 C C . ARG A 1 107 ? 6.902 -8.170 9.812 1.00 85.44 107 ARG A C 1
ATOM 855 O O . ARG A 1 107 ? 7.587 -8.968 9.185 1.00 85.44 107 ARG A O 1
ATOM 862 N N . LEU A 1 108 ? 5.754 -8.519 10.400 1.00 85.94 108 LEU A N 1
ATOM 863 C CA . LEU A 1 108 ? 5.212 -9.877 10.294 1.00 85.94 108 LEU A CA 1
ATOM 864 C C . LEU A 1 108 ? 4.930 -10.259 8.832 1.00 85.94 108 LEU A C 1
ATOM 866 O O . LEU A 1 108 ? 5.282 -11.360 8.416 1.00 85.94 108 LEU A O 1
ATOM 870 N N . TYR A 1 109 ? 4.323 -9.361 8.051 1.00 87.19 109 TYR A N 1
ATOM 871 C CA . TYR A 1 109 ? 4.113 -9.568 6.618 1.00 87.19 109 TYR A CA 1
ATOM 872 C C . TYR A 1 109 ? 5.445 -9.812 5.893 1.00 87.19 109 TYR A C 1
ATOM 874 O O . TYR A 1 109 ? 5.562 -10.804 5.174 1.00 87.19 109 TYR A O 1
ATOM 882 N N . ASP A 1 110 ? 6.453 -8.966 6.122 1.00 83.38 110 ASP A N 1
ATOM 883 C CA . ASP A 1 110 ? 7.762 -9.079 5.472 1.00 83.38 110 ASP A CA 1
ATOM 884 C C . ASP A 1 110 ? 8.459 -10.409 5.842 1.00 83.38 110 ASP A C 1
ATOM 886 O O . ASP A 1 110 ? 8.990 -11.101 4.968 1.00 83.38 110 ASP A O 1
ATOM 890 N N . ASP A 1 111 ? 8.376 -10.843 7.105 1.00 82.69 111 ASP A N 1
ATOM 891 C CA . ASP A 1 111 ? 8.910 -12.127 7.578 1.00 82.69 111 ASP A CA 1
ATOM 892 C C . ASP A 1 111 ? 8.213 -13.332 6.929 1.00 82.69 111 ASP A C 1
ATOM 894 O O . ASP A 1 111 ? 8.865 -14.300 6.511 1.00 82.69 111 ASP A O 1
ATOM 898 N N . LEU A 1 112 ? 6.879 -13.300 6.852 1.00 84.81 112 LEU A N 1
ATOM 899 C CA . LEU A 1 112 ? 6.073 -14.347 6.223 1.00 84.81 112 LEU A CA 1
ATOM 900 C C . LEU A 1 112 ? 6.335 -14.410 4.717 1.00 84.81 112 LEU A C 1
ATOM 902 O O . LEU A 1 112 ? 6.546 -15.498 4.174 1.00 84.81 112 LEU A O 1
ATOM 906 N N . TYR A 1 113 ? 6.411 -13.257 4.054 1.00 82.12 113 TYR A N 1
ATOM 907 C CA . TYR A 1 113 ? 6.732 -13.173 2.636 1.00 82.12 113 TYR A CA 1
ATOM 908 C C . TYR A 1 113 ? 8.162 -13.661 2.358 1.00 82.12 113 TYR A C 1
ATOM 910 O O . TYR A 1 113 ? 8.387 -14.442 1.434 1.00 82.12 113 TYR A O 1
ATOM 918 N N . GLY A 1 114 ? 9.131 -13.320 3.212 1.00 78.88 114 GLY A N 1
ATOM 919 C CA . GLY A 1 114 ? 10.493 -13.849 3.136 1.00 78.88 114 GLY A CA 1
ATOM 920 C C . GLY A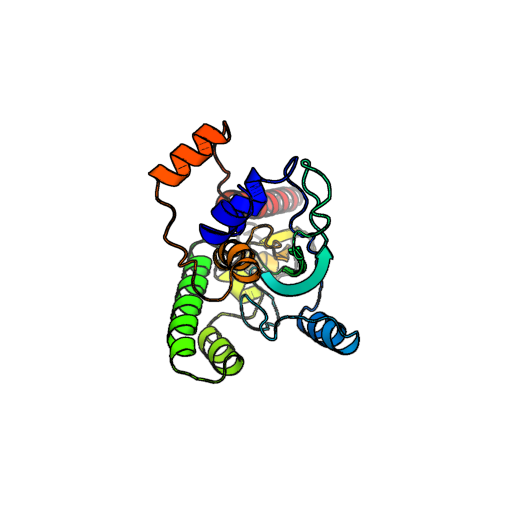 1 114 ? 10.557 -15.372 3.314 1.00 78.88 114 GLY A C 1
ATOM 921 O O . GLY A 1 114 ? 11.269 -16.057 2.576 1.00 78.88 114 GLY A O 1
ATOM 922 N N . LYS A 1 115 ? 9.783 -15.940 4.254 1.00 81.44 115 LYS A N 1
ATOM 923 C CA . LYS A 1 115 ? 9.639 -17.404 4.412 1.00 81.44 115 LYS A CA 1
ATOM 924 C C . LYS A 1 115 ? 9.034 -18.048 3.167 1.00 81.44 115 LYS A C 1
ATOM 926 O O . LYS A 1 115 ? 9.487 -19.116 2.759 1.00 81.44 115 LYS A O 1
ATOM 931 N N . PHE A 1 116 ? 8.033 -17.409 2.573 1.00 81.44 116 PHE A N 1
ATOM 932 C CA . PHE A 1 116 ? 7.403 -17.859 1.340 1.00 81.44 116 PHE A CA 1
ATOM 933 C C . PHE A 1 116 ? 8.385 -17.877 0.161 1.00 81.44 116 PHE A C 1
ATOM 935 O O . PHE A 1 116 ? 8.503 -18.901 -0.512 1.00 81.44 116 PHE A O 1
ATOM 942 N N . MET A 1 117 ? 9.147 -16.798 -0.044 1.00 75.50 117 MET A N 1
ATOM 943 C CA . MET A 1 117 ? 10.135 -16.709 -1.125 1.00 75.50 117 MET A CA 1
ATOM 944 C C . MET A 1 117 ? 11.215 -17.798 -1.015 1.00 75.50 117 MET A C 1
ATOM 946 O O . MET A 1 117 ? 11.537 -18.432 -2.014 1.00 75.50 117 MET A O 1
ATOM 950 N N . ARG A 1 118 ? 11.693 -18.121 0.197 1.00 76.06 118 ARG A N 1
ATOM 951 C CA . ARG A 1 118 ? 12.638 -19.241 0.408 1.00 76.06 118 ARG A CA 1
ATOM 952 C C . ARG A 1 118 ? 12.048 -20.617 0.079 1.00 76.06 118 ARG A C 1
ATOM 954 O O . ARG A 1 118 ? 12.772 -21.508 -0.350 1.00 76.06 118 ARG A O 1
ATOM 961 N N . LYS A 1 119 ? 10.741 -20.813 0.284 1.00 76.00 119 LYS A N 1
ATOM 962 C CA . LYS A 1 119 ? 10.046 -22.062 -0.082 1.00 76.00 119 LYS A CA 1
ATOM 963 C C . LYS A 1 119 ? 9.767 -22.159 -1.586 1.00 76.00 119 LYS A C 1
ATOM 965 O O . LYS A 1 119 ? 9.708 -23.266 -2.112 1.00 76.00 119 LYS A O 1
ATOM 970 N N . GLN A 1 120 ? 9.606 -21.030 -2.281 1.00 69.31 120 GLN A N 1
ATOM 971 C CA . GLN A 1 120 ? 9.432 -21.001 -3.741 1.00 69.31 120 GLN A CA 1
ATOM 972 C C . GLN A 1 120 ? 10.646 -21.559 -4.482 1.00 69.31 120 GLN A C 1
ATOM 974 O O . GLN A 1 120 ? 10.475 -22.323 -5.429 1.00 69.31 120 GLN A O 1
ATOM 979 N N . GLU A 1 121 ? 11.857 -21.246 -4.018 1.00 63.97 121 GLU A N 1
ATOM 980 C CA . GLU A 1 121 ? 13.108 -21.783 -4.576 1.00 63.97 121 GLU A CA 1
ATOM 981 C C . GLU A 1 121 ? 13.184 -23.325 -4.496 1.00 63.97 121 GLU A C 1
ATOM 983 O O . GLU A 1 121 ? 13.999 -23.940 -5.174 1.00 63.97 121 GLU A O 1
ATOM 988 N N . GLN A 1 122 ? 12.298 -23.963 -3.718 1.00 60.69 122 GLN A N 1
ATOM 989 C CA . GLN A 1 122 ? 12.234 -25.411 -3.494 1.00 60.69 122 GLN A CA 1
ATOM 990 C C . GLN A 1 122 ? 11.106 -26.113 -4.285 1.00 60.69 122 GLN A C 1
ATOM 992 O O . GLN A 1 122 ? 10.820 -27.281 -4.033 1.00 60.69 122 GLN A O 1
ATOM 997 N N . GLY A 1 123 ? 10.440 -25.430 -5.230 1.00 57.22 123 GLY A N 1
ATOM 998 C CA . GLY A 1 123 ? 9.543 -26.063 -6.216 1.00 57.22 123 GLY A CA 1
ATOM 999 C C . GLY A 1 123 ? 8.118 -26.413 -5.750 1.00 57.22 123 GLY A C 1
ATOM 1000 O O . GLY A 1 123 ? 7.441 -27.204 -6.402 1.00 57.22 123 GLY A O 1
ATOM 1001 N N . SER A 1 124 ? 7.631 -25.848 -4.639 1.00 58.56 124 SER A N 1
ATOM 1002 C CA . SER A 1 124 ? 6.253 -26.078 -4.157 1.00 58.56 124 SER A CA 1
ATOM 1003 C C . SER A 1 124 ? 5.192 -25.269 -4.931 1.00 58.56 124 SER A C 1
ATOM 1005 O O . SER A 1 124 ? 5.493 -24.202 -5.467 1.00 58.56 124 SER A O 1
ATOM 1007 N N . SER A 1 125 ? 3.927 -25.728 -4.935 1.00 63.84 125 SER A N 1
ATOM 1008 C CA . SER A 1 125 ? 2.789 -24.976 -5.508 1.00 63.84 125 SER A CA 1
ATOM 1009 C C . SER A 1 125 ? 2.683 -23.574 -4.893 1.00 63.84 125 SER A C 1
ATOM 1011 O O . SER A 1 125 ? 2.498 -23.418 -3.682 1.00 63.84 125 SER A O 1
ATOM 1013 N N . LYS A 1 126 ? 2.835 -22.553 -5.746 1.00 75.12 126 LYS A N 1
ATOM 1014 C CA . LYS A 1 126 ? 3.097 -21.160 -5.358 1.00 75.12 126 LYS A CA 1
ATOM 1015 C C . LYS A 1 126 ? 1.985 -20.563 -4.499 1.00 75.12 126 LYS A C 1
ATOM 1017 O O . LYS A 1 126 ? 2.266 -19.936 -3.486 1.00 75.12 126 LYS A O 1
ATOM 1022 N N . GLU A 1 127 ? 0.734 -20.767 -4.875 1.00 77.56 127 GLU A N 1
ATOM 1023 C CA . GLU A 1 127 ? -0.390 -20.111 -4.211 1.00 77.56 127 GLU A CA 1
ATOM 1024 C C . GLU A 1 127 ? -0.786 -20.809 -2.907 1.00 77.56 127 GLU A C 1
ATOM 1026 O O . GLU A 1 127 ? -0.916 -20.161 -1.870 1.00 77.56 127 GLU A O 1
ATOM 1031 N N . ALA A 1 128 ? -0.844 -22.144 -2.908 1.00 80.69 128 ALA A N 1
ATOM 1032 C CA . ALA A 1 128 ? -1.160 -22.919 -1.709 1.00 80.69 128 ALA A CA 1
ATOM 1033 C C . ALA A 1 128 ? -0.140 -22.685 -0.579 1.00 80.69 128 ALA A C 1
ATOM 1035 O O . ALA A 1 128 ? -0.508 -22.588 0.593 1.00 80.69 128 ALA A O 1
ATOM 1036 N N . VAL A 1 129 ? 1.151 -22.555 -0.915 1.00 83.31 129 VAL A N 1
ATOM 1037 C CA . VAL A 1 129 ? 2.194 -22.239 0.075 1.00 83.31 129 VAL A CA 1
ATOM 1038 C C . VAL A 1 129 ? 2.046 -20.808 0.585 1.00 83.31 129 VAL A C 1
ATOM 1040 O O . VAL A 1 129 ? 2.250 -20.587 1.780 1.00 83.31 129 VAL A O 1
ATOM 1043 N N . LEU A 1 130 ? 1.682 -19.852 -0.278 1.00 84.56 130 LEU A N 1
ATOM 1044 C CA . LEU A 1 130 ? 1.429 -18.470 0.130 1.00 84.56 130 LEU A CA 1
ATOM 1045 C C . LEU A 1 130 ? 0.248 -18.406 1.105 1.00 84.56 130 LEU A C 1
ATOM 1047 O O . LEU A 1 130 ? 0.419 -17.933 2.226 1.00 84.56 130 LEU A O 1
ATOM 1051 N N . MET A 1 131 ? -0.903 -18.973 0.734 1.00 86.25 131 MET A N 1
ATOM 1052 C CA . MET A 1 131 ? -2.096 -19.030 1.588 1.00 86.25 131 MET A CA 1
ATOM 1053 C C . MET A 1 131 ? -1.795 -19.688 2.937 1.00 86.25 131 MET A C 1
ATOM 1055 O O . MET A 1 131 ? -2.078 -19.109 3.982 1.00 86.25 131 MET A O 1
ATOM 1059 N N . LYS A 1 132 ? -1.131 -20.852 2.935 1.00 87.25 132 LYS A N 1
ATOM 1060 C CA . LYS A 1 132 ? -0.752 -21.556 4.169 1.00 87.25 132 LYS A CA 1
ATOM 1061 C C . LYS A 1 132 ? 0.214 -20.748 5.037 1.00 87.25 132 LYS A C 1
ATOM 1063 O O . LYS A 1 132 ? 0.148 -20.816 6.256 1.00 87.25 132 LYS A O 1
ATOM 1068 N N . THR A 1 133 ? 1.132 -19.994 4.432 1.00 87.12 133 THR A N 1
ATOM 1069 C CA . THR A 1 133 ? 2.100 -19.178 5.184 1.00 87.12 133 THR A CA 1
ATOM 1070 C C . THR A 1 133 ? 1.425 -17.982 5.860 1.00 87.12 133 THR A C 1
ATOM 1072 O O . THR A 1 133 ? 1.871 -17.560 6.920 1.00 87.12 133 THR A O 1
ATOM 1075 N N . PHE A 1 134 ? 0.333 -17.474 5.288 1.00 89.50 134 PHE A N 1
ATOM 1076 C CA . PHE A 1 134 ? -0.437 -16.340 5.808 1.00 89.50 134 PHE A CA 1
ATOM 1077 C C . PHE A 1 134 ? -1.691 -16.742 6.602 1.00 89.50 134 PHE A C 1
ATOM 1079 O O . PHE A 1 134 ? -2.450 -15.864 7.008 1.00 89.50 134 PHE A O 1
ATOM 1086 N N . GLN A 1 135 ? -1.909 -18.038 6.851 1.00 87.88 135 GLN A N 1
ATOM 1087 C CA . GLN A 1 135 ? -3.117 -18.550 7.514 1.00 87.88 135 GLN A CA 1
ATOM 1088 C C . GLN A 1 135 ? -3.323 -17.980 8.931 1.00 87.88 135 GLN A C 1
ATOM 1090 O O . GLN A 1 135 ? -4.455 -17.790 9.358 1.00 87.88 135 GLN A O 1
ATOM 1095 N N . ASP A 1 136 ? -2.231 -17.674 9.642 1.00 84.19 136 ASP A N 1
ATOM 1096 C CA . ASP A 1 136 ? -2.276 -17.155 11.015 1.00 84.19 136 ASP A CA 1
ATOM 1097 C C . ASP A 1 136 ? -2.484 -15.628 11.053 1.00 84.19 136 ASP A C 1
ATOM 1099 O O . ASP A 1 136 ? -2.584 -15.031 12.125 1.00 84.19 136 ASP A O 1
ATOM 1103 N N . PHE A 1 137 ? -2.529 -14.970 9.888 1.00 87.75 137 PHE A N 1
ATOM 1104 C CA . PHE A 1 137 ? -2.773 -13.536 9.796 1.00 87.75 137 PHE A CA 1
ATOM 1105 C C . PHE A 1 137 ? -4.285 -13.261 9.920 1.00 87.75 137 PHE A C 1
ATOM 1107 O O . PHE A 1 137 ? -5.043 -13.734 9.065 1.00 87.75 137 PHE A O 1
ATOM 1114 N N . PRO A 1 138 ? -4.752 -12.470 10.911 1.00 92.19 138 PRO A N 1
ATOM 1115 C CA . PRO A 1 138 ? -6.182 -12.241 11.140 1.00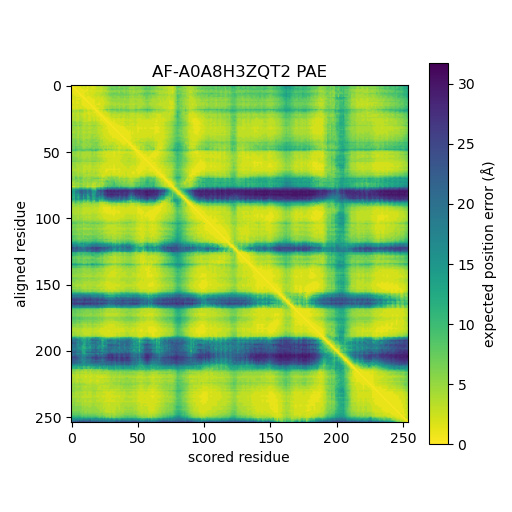 92.19 138 PRO A CA 1
ATOM 1116 C C . PRO A 1 138 ? -6.900 -11.609 9.944 1.00 92.19 138 PRO A C 1
ATOM 1118 O O . PRO A 1 138 ? -6.461 -10.581 9.433 1.00 92.19 138 PRO A O 1
ATOM 1121 N N . ASP A 1 139 ? -8.009 -12.207 9.504 1.00 94.44 139 ASP A N 1
ATOM 1122 C CA . ASP A 1 139 ? -8.846 -11.715 8.394 1.00 94.44 139 ASP A CA 1
ATOM 1123 C C . ASP A 1 139 ? -10.213 -11.221 8.890 1.00 94.44 139 ASP A C 1
ATOM 1125 O O . ASP A 1 139 ? -11.261 -11.577 8.364 1.00 94.44 139 ASP A O 1
ATOM 1129 N N . ASP A 1 140 ? -10.197 -10.425 9.960 1.00 95.75 140 ASP A N 1
ATOM 1130 C CA . ASP A 1 140 ? -11.388 -9.838 10.576 1.00 95.75 140 ASP A CA 1
ATOM 1131 C C . ASP A 1 140 ? -11.099 -8.387 10.989 1.00 95.75 140 ASP A C 1
ATOM 1133 O O . ASP A 1 140 ? -10.145 -8.120 11.727 1.00 95.75 140 ASP A O 1
ATOM 1137 N N . LEU A 1 141 ? -11.919 -7.438 10.524 1.00 96.44 141 LEU A N 1
ATOM 1138 C CA . LEU A 1 141 ? -11.704 -6.008 10.779 1.00 96.44 141 LEU A CA 1
ATOM 1139 C C . LEU A 1 141 ? -11.750 -5.646 12.268 1.00 96.44 141 LEU A C 1
ATOM 1141 O O . LEU A 1 141 ? -10.983 -4.790 12.711 1.00 96.44 141 LEU A O 1
ATOM 1145 N N . HIS A 1 142 ? -12.613 -6.285 13.061 1.00 96.38 142 HIS A N 1
ATOM 1146 C CA . HIS A 1 142 ? -12.689 -6.009 14.494 1.00 96.38 142 HIS A CA 1
ATOM 1147 C C . HIS A 1 142 ? -11.446 -6.515 15.224 1.00 96.38 142 HIS A C 1
ATOM 1149 O O . HIS A 1 142 ? -10.973 -5.843 16.145 1.00 96.38 142 HIS A O 1
ATOM 1155 N N . VAL A 1 143 ? -10.907 -7.671 14.826 1.00 96.00 143 VAL A N 1
ATOM 1156 C CA . VAL A 1 143 ? -9.645 -8.199 15.356 1.00 96.00 143 VAL A CA 1
ATOM 1157 C C . VAL A 1 143 ? -8.487 -7.286 14.966 1.00 96.00 143 VAL A C 1
ATOM 1159 O O . VAL A 1 143 ? -7.715 -6.895 15.844 1.00 96.00 143 VAL A O 1
ATOM 1162 N N . LEU A 1 144 ? -8.399 -6.895 13.690 1.00 95.88 144 LEU A N 1
ATOM 1163 C CA . LEU A 1 144 ? -7.358 -5.995 13.192 1.00 95.88 144 LEU A CA 1
ATOM 1164 C C . LEU A 1 144 ? -7.360 -4.654 13.939 1.00 95.88 144 LEU A C 1
ATOM 1166 O O . LEU A 1 144 ? -6.297 -4.190 14.352 1.00 95.88 144 LEU A O 1
ATOM 1170 N N . ARG A 1 145 ? -8.542 -4.073 14.183 1.00 97.06 145 ARG A N 1
ATOM 1171 C CA . ARG A 1 145 ? -8.699 -2.831 14.953 1.00 97.06 145 ARG A CA 1
ATOM 1172 C C . ARG A 1 145 ? -8.324 -3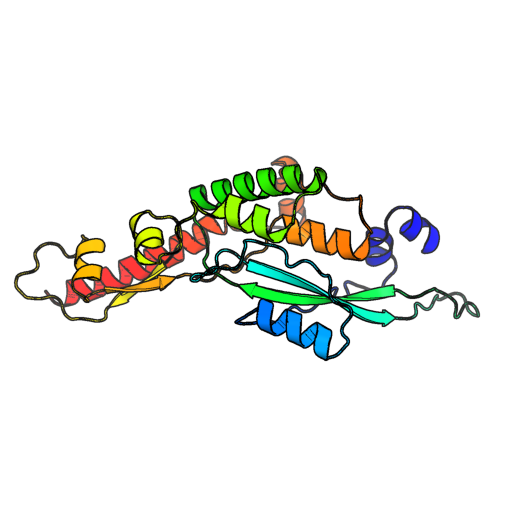.011 16.420 1.00 97.06 145 ARG A C 1
ATOM 1174 O O . ARG A 1 145 ? -7.470 -2.293 16.931 1.00 97.06 145 ARG A O 1
ATOM 1181 N N . ARG A 1 146 ? -8.944 -3.976 17.110 1.00 95.69 146 ARG A N 1
ATOM 1182 C CA . ARG A 1 146 ? -8.770 -4.172 18.562 1.00 95.69 146 ARG A CA 1
ATOM 1183 C C . ARG A 1 146 ? -7.324 -4.482 18.932 1.00 95.69 146 ARG A C 1
ATOM 1185 O O . ARG A 1 146 ? -6.840 -4.033 19.964 1.00 95.69 146 ARG A O 1
ATOM 1192 N N . GLN A 1 147 ? -6.636 -5.252 18.092 1.00 94.31 147 GLN A N 1
ATOM 1193 C CA . GLN A 1 147 ? -5.237 -5.616 18.305 1.00 94.31 147 GLN A CA 1
ATOM 1194 C C . GLN A 1 147 ? -4.244 -4.594 17.718 1.00 94.31 147 GLN A C 1
ATOM 1196 O O . GLN A 1 147 ? -3.039 -4.848 17.759 1.00 94.31 147 GLN A O 1
ATOM 1201 N N . GLN A 1 148 ? -4.723 -3.457 17.190 1.00 95.25 148 GLN A N 1
ATOM 1202 C CA . GLN A 1 148 ? -3.904 -2.383 16.606 1.00 95.25 148 GLN A CA 1
ATOM 1203 C C . GLN A 1 148 ? -2.950 -2.904 15.515 1.00 95.25 148 GLN A C 1
ATOM 1205 O O . GLN A 1 148 ? -1.752 -2.602 15.467 1.00 95.25 148 GLN A O 1
ATOM 1210 N N . LEU A 1 149 ? -3.484 -3.769 14.653 1.00 95.62 149 LEU A N 1
ATOM 1211 C CA . LEU A 1 149 ? -2.742 -4.434 13.582 1.00 95.62 149 LEU A CA 1
ATOM 1212 C C . LEU A 1 149 ? -2.769 -3.644 12.271 1.00 95.62 149 LEU A C 1
ATOM 1214 O O . LEU A 1 149 ? -1.882 -3.791 11.430 1.00 95.62 149 LEU A O 1
ATOM 1218 N N . ALA A 1 150 ? -3.769 -2.787 12.124 1.00 97.38 150 ALA A N 1
ATOM 1219 C CA . ALA A 1 150 ? -3.977 -1.910 10.992 1.00 97.38 150 ALA A CA 1
ATOM 1220 C C . ALA A 1 150 ? -4.514 -0.561 11.477 1.00 97.38 150 ALA A C 1
ATOM 1222 O O . ALA A 1 150 ? -4.948 -0.456 12.625 1.00 97.38 150 ALA A O 1
ATOM 1223 N N . TYR A 1 151 ? -4.470 0.444 10.610 1.00 98.44 151 TYR A N 1
ATOM 1224 C CA . TYR A 1 151 ? -4.980 1.776 10.916 1.00 98.44 151 TYR A CA 1
ATOM 1225 C C . TYR A 1 151 ? -6.435 1.937 10.479 1.00 98.44 151 TYR A C 1
ATOM 1227 O O . TYR A 1 151 ? -6.834 1.445 9.418 1.00 98.44 151 TYR A O 1
ATOM 1235 N N . PHE A 1 152 ? -7.216 2.661 11.281 1.00 98.56 152 PHE A N 1
ATOM 1236 C CA . PHE A 1 152 ? -8.636 2.905 11.035 1.00 98.56 152 PHE A CA 1
ATOM 1237 C C . PHE A 1 152 ? -8.995 4.382 11.208 1.00 98.56 152 PHE A C 1
ATOM 1239 O O . PHE A 1 152 ? -8.460 5.065 12.077 1.00 98.56 152 PHE A O 1
ATOM 1246 N N . THR A 1 153 ? -9.940 4.876 10.412 1.00 98.50 153 THR A N 1
ATOM 1247 C CA . THR A 1 153 ? -10.669 6.107 10.730 1.00 98.50 153 THR A CA 1
ATOM 1248 C C . THR A 1 153 ? -11.949 5.780 11.480 1.00 98.50 153 THR 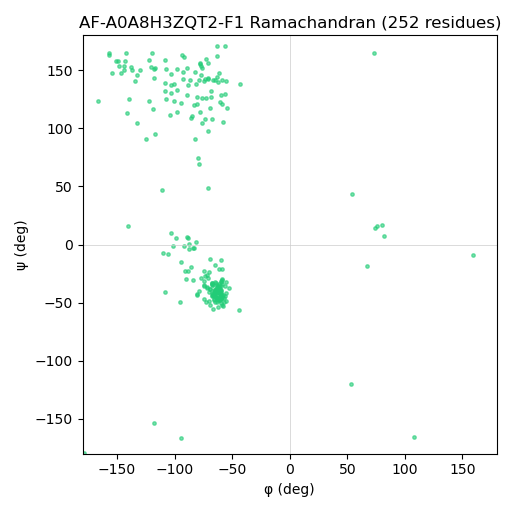A C 1
ATOM 1250 O O . THR A 1 153 ? -12.567 4.734 11.270 1.00 98.50 153 THR A O 1
ATOM 1253 N N . TYR A 1 154 ? -12.357 6.691 12.355 1.00 98.19 154 TYR A N 1
ATOM 1254 C CA . TYR A 1 154 ? -13.555 6.566 13.177 1.00 98.19 154 TYR A CA 1
ATOM 1255 C C . TYR A 1 154 ? -14.557 7.663 12.829 1.00 98.19 154 TYR A C 1
ATOM 1257 O O . TYR A 1 154 ? -14.175 8.740 12.371 1.00 98.19 154 TYR A O 1
ATOM 1265 N N . HIS A 1 155 ? -15.839 7.372 13.031 1.00 97.19 155 HIS A N 1
ATOM 1266 C CA . HIS A 1 155 ? -16.935 8.322 12.845 1.00 97.19 155 HIS A CA 1
ATOM 1267 C C . HIS A 1 155 ? -18.057 8.048 13.851 1.00 97.19 155 HIS A C 1
ATOM 1269 O O . HIS A 1 155 ? -18.301 6.897 14.224 1.00 97.19 155 HIS A O 1
ATOM 1275 N N . VAL A 1 156 ? -18.753 9.098 14.288 1.00 95.62 156 VAL A N 1
ATOM 1276 C CA . VAL A 1 156 ? -19.927 8.974 15.160 1.00 95.62 156 VAL A CA 1
ATOM 1277 C C . VAL A 1 156 ? -21.125 8.502 14.332 1.00 95.62 156 VAL A C 1
ATOM 1279 O O . VAL A 1 156 ? -21.456 9.088 13.305 1.00 95.62 156 VAL A O 1
ATOM 1282 N N . ILE A 1 157 ? -21.763 7.416 14.768 1.00 93.94 157 ILE A N 1
ATOM 1283 C CA . ILE A 1 157 ? -22.986 6.858 14.163 1.00 93.94 157 ILE A CA 1
ATOM 1284 C C . ILE A 1 157 ? -24.195 7.111 15.069 1.00 93.94 157 ILE A C 1
ATOM 1286 O O . ILE A 1 157 ? -25.290 7.408 14.591 1.00 93.94 157 ILE A O 1
ATOM 1290 N N . GLY A 1 158 ? -24.011 6.961 16.380 1.00 86.38 158 GLY A N 1
ATOM 1291 C CA . GLY A 1 158 ? -25.082 7.005 17.371 1.00 86.38 158 GLY A CA 1
ATOM 1292 C C . GLY A 1 158 ? -24.899 8.122 18.390 1.00 86.38 158 GLY A C 1
ATOM 1293 O O . GLY A 1 158 ? -23.814 8.674 18.550 1.00 86.38 158 GLY A O 1
ATOM 1294 N N . LYS A 1 159 ? -25.971 8.432 19.125 1.00 82.50 159 LYS A N 1
ATOM 1295 C CA . LYS A 1 159 ? -25.904 9.361 20.258 1.00 82.50 159 LYS A CA 1
ATOM 1296 C C . LYS A 1 159 ? -25.508 8.616 21.535 1.00 82.50 159 LYS A C 1
ATOM 1298 O O . LYS A 1 159 ? -25.995 7.503 21.746 1.00 82.50 159 LYS A O 1
ATOM 1303 N N . PRO A 1 160 ? -24.681 9.215 22.406 1.00 78.44 160 PRO A N 1
ATOM 1304 C CA . PRO A 1 160 ? -24.391 8.631 23.706 1.00 78.44 160 PRO A CA 1
ATOM 1305 C C . PRO A 1 160 ? -25.654 8.588 24.579 1.00 78.44 160 PRO A C 1
ATOM 1307 O O . PRO A 1 160 ? -26.481 9.500 24.556 1.00 78.44 160 PRO A O 1
ATOM 1310 N N . TYR A 1 161 ? -25.812 7.511 25.350 1.00 74.88 161 TYR A N 1
ATOM 1311 C CA . TYR A 1 161 ? -26.905 7.371 26.315 1.00 74.88 161 TYR A CA 1
ATOM 1312 C C . TYR A 1 161 ? -26.553 8.095 27.622 1.00 74.88 161 TYR A C 1
ATOM 1314 O O . TYR A 1 161 ? -25.393 8.117 28.028 1.00 74.88 161 TYR A O 1
ATOM 1322 N N . SER A 1 162 ? -27.552 8.631 28.329 1.00 69.38 162 SER A N 1
ATOM 1323 C CA . SER A 1 162 ? -27.361 9.389 29.580 1.00 69.38 162 SER A CA 1
ATOM 1324 C C . SER A 1 162 ? -26.665 8.603 30.702 1.00 69.38 162 SER A C 1
ATOM 1326 O O . SER A 1 162 ? -26.093 9.202 31.606 1.00 69.38 162 SER A O 1
ATOM 1328 N N . SER A 1 163 ? -26.679 7.269 30.645 1.00 67.69 163 SER A N 1
ATOM 1329 C CA . SER A 1 163 ? -26.010 6.379 31.601 1.00 67.69 163 SER A CA 1
ATOM 1330 C C . SER A 1 163 ? -24.549 6.057 31.255 1.00 67.69 163 SER A C 1
ATOM 1332 O O . SER A 1 163 ? -23.926 5.262 31.957 1.00 67.69 163 SER A O 1
ATOM 1334 N N . MET A 1 164 ? -24.001 6.592 30.159 1.00 69.69 164 MET A N 1
ATOM 1335 C CA . MET A 1 164 ? -22.658 6.240 29.694 1.00 69.69 164 MET A CA 1
ATOM 1336 C C . MET A 1 164 ? -21.590 7.075 30.412 1.00 69.69 164 MET A C 1
ATOM 1338 O O . MET A 1 164 ? -21.474 8.280 30.198 1.00 69.69 164 MET A O 1
ATOM 1342 N N . SER A 1 165 ? -20.797 6.432 31.271 1.00 65.75 165 SER A N 1
ATOM 1343 C CA . SER A 1 165 ? -19.778 7.105 32.090 1.00 65.75 165 SER A CA 1
ATOM 1344 C C . SER A 1 165 ? -18.405 7.227 31.414 1.00 65.75 165 SER A C 1
ATOM 1346 O O . SER A 1 165 ? -17.646 8.131 31.760 1.00 65.75 165 SER A O 1
ATOM 1348 N N . HIS A 1 166 ? -18.097 6.369 30.434 1.00 69.69 166 HIS A N 1
ATOM 1349 C CA . HIS A 1 166 ? -16.773 6.255 29.807 1.00 69.69 166 HIS A CA 1
ATOM 1350 C C . HIS A 1 166 ? -16.863 6.429 28.288 1.00 69.69 166 HIS A C 1
ATOM 1352 O O . HIS A 1 166 ? -17.073 5.470 27.549 1.00 69.69 166 HIS A O 1
ATOM 1358 N N . LEU A 1 167 ? -16.729 7.676 27.822 1.00 78.19 167 LEU A N 1
ATOM 1359 C CA . LEU A 1 167 ? -16.610 7.992 26.390 1.00 78.19 167 LEU A CA 1
ATOM 1360 C C . LEU A 1 167 ? -15.177 7.791 25.869 1.00 78.19 167 LEU A C 1
ATOM 1362 O O . LEU A 1 167 ? -14.905 8.072 24.715 1.00 78.19 167 LEU A O 1
ATOM 1366 N N . ASP A 1 168 ? -14.252 7.334 26.705 1.00 81.75 168 ASP A N 1
ATOM 1367 C CA . ASP A 1 168 ? -12.857 7.044 26.374 1.00 81.75 168 ASP A CA 1
ATOM 1368 C C . ASP A 1 168 ? -12.613 5.569 26.002 1.00 81.75 168 ASP A C 1
ATOM 1370 O O . ASP A 1 168 ? -11.600 5.252 25.374 1.00 81.75 168 ASP A O 1
ATOM 1374 N N . ASP A 1 169 ? -13.554 4.665 26.306 1.00 90.75 169 ASP A N 1
ATOM 1375 C CA . ASP A 1 169 ? -13.486 3.259 25.894 1.00 90.75 169 ASP A CA 1
ATOM 1376 C C . ASP A 1 169 ? -13.990 3.075 24.452 1.00 90.75 169 ASP A C 1
ATOM 1378 O O . ASP A 1 169 ? -15.170 2.819 24.187 1.00 90.75 169 ASP A O 1
ATOM 1382 N N . ILE A 1 170 ? -13.062 3.172 23.497 1.00 93.31 170 ILE A N 1
ATOM 1383 C CA . ILE A 1 170 ? -13.336 3.005 22.062 1.00 93.31 170 ILE A CA 1
ATOM 1384 C C . ILE A 1 170 ? -13.982 1.647 21.752 1.00 93.31 170 ILE A C 1
ATOM 1386 O O . ILE A 1 170 ? -14.847 1.554 20.878 1.00 93.31 170 ILE A O 1
ATOM 1390 N N . ASP A 1 171 ? -13.606 0.581 22.460 1.00 93.94 171 ASP A N 1
ATOM 1391 C CA . ASP A 1 171 ? -14.163 -0.748 22.221 1.00 93.94 171 ASP A CA 1
ATOM 1392 C C . ASP A 1 171 ? -15.624 -0.836 22.660 1.00 93.94 171 ASP A C 1
ATOM 1394 O O . ASP A 1 171 ? -16.440 -1.426 21.945 1.00 93.94 171 ASP A O 1
ATOM 1398 N N . ALA A 1 172 ? -15.970 -0.244 23.804 1.00 91.50 172 ALA A N 1
ATOM 1399 C CA . ALA A 1 172 ? -17.354 -0.139 24.253 1.00 91.50 172 ALA A CA 1
ATOM 1400 C C . ALA A 1 172 ? -18.190 0.748 23.316 1.00 91.50 172 ALA A C 1
ATOM 1402 O O . ALA A 1 172 ? -19.327 0.397 22.986 1.00 91.50 172 ALA A O 1
ATOM 1403 N N . LEU A 1 173 ? -17.627 1.855 22.828 1.00 92.88 173 LEU A N 1
ATOM 1404 C CA . LEU A 1 173 ? -18.299 2.753 21.884 1.00 92.88 173 LEU A CA 1
ATOM 1405 C C . LEU A 1 173 ? -18.583 2.087 20.533 1.00 92.88 173 LEU A C 1
ATOM 1407 O O . LEU A 1 173 ? -19.678 2.230 19.991 1.00 92.88 173 LEU A O 1
ATOM 1411 N N . VAL A 1 174 ? -17.637 1.302 20.013 1.00 94.69 174 VAL A N 1
ATOM 1412 C CA . VAL A 1 174 ? -17.851 0.515 18.791 1.00 94.69 174 VAL A CA 1
ATOM 1413 C C . VAL A 1 174 ? -18.882 -0.593 19.026 1.00 94.69 174 VAL A C 1
ATOM 1415 O O . VAL A 1 174 ? -19.788 -0.771 18.217 1.00 94.69 174 VAL A O 1
ATOM 1418 N N . LYS A 1 175 ? -18.801 -1.325 20.148 1.00 92.69 175 LYS A N 1
ATOM 1419 C CA . LYS A 1 175 ? -19.764 -2.399 20.476 1.00 92.69 175 LYS A CA 1
ATOM 1420 C C . LYS A 1 175 ? -21.192 -1.889 20.677 1.00 92.69 175 LYS A C 1
ATOM 1422 O O . LYS A 1 175 ? -22.135 -2.613 20.381 1.00 92.69 175 LYS A O 1
ATOM 1427 N N . SER A 1 176 ? -21.348 -0.674 21.195 1.00 91.06 176 SER A N 1
ATOM 1428 C CA . SER A 1 176 ? -22.653 -0.037 21.417 1.00 91.06 176 SER A CA 1
ATOM 1429 C C . SER A 1 176 ? -23.226 0.645 20.170 1.00 91.06 176 SER A C 1
ATOM 1431 O O . SER A 1 176 ? -24.342 1.157 20.227 1.00 91.06 176 SER A O 1
ATOM 1433 N N . GLY A 1 177 ? -22.492 0.650 19.050 1.00 92.94 177 GLY A N 1
ATOM 1434 C CA . GLY A 1 177 ? -22.919 1.283 17.800 1.00 92.94 177 GLY A CA 1
ATOM 1435 C C . GLY A 1 177 ? -22.856 2.812 17.821 1.00 92.94 177 GLY A C 1
ATOM 1436 O O . GLY A 1 177 ? -23.428 3.459 16.949 1.00 92.94 177 GLY A O 1
ATOM 1437 N N . ILE A 1 178 ? -22.176 3.401 18.808 1.00 93.50 178 ILE A N 1
ATOM 1438 C CA . ILE A 1 178 ? -21.976 4.852 18.891 1.00 93.50 178 ILE A CA 1
ATOM 1439 C C . ILE A 1 1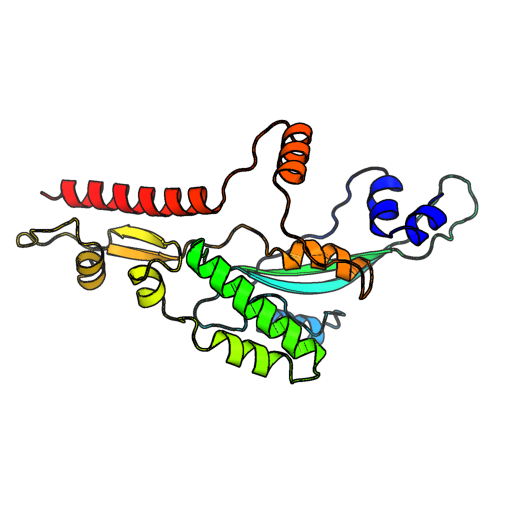78 ? -20.859 5.283 17.944 1.00 93.50 178 ILE A C 1
ATOM 1441 O O . ILE A 1 178 ? -21.002 6.298 17.265 1.00 93.50 178 ILE A O 1
ATOM 1445 N N . LEU A 1 179 ? -19.786 4.492 17.856 1.00 95.56 179 LEU A N 1
ATOM 1446 C CA . LEU A 1 179 ? -18.712 4.696 16.887 1.00 95.56 179 LEU A CA 1
ATOM 1447 C C . LEU A 1 179 ? -18.735 3.634 15.791 1.00 95.56 179 LEU A C 1
ATOM 1449 O O . LEU A 1 179 ? -18.758 2.433 16.058 1.00 95.56 179 LEU A O 1
ATOM 1453 N N . GLY A 1 180 ? -18.643 4.100 14.552 1.00 97.19 180 GLY A N 1
ATOM 1454 C CA . GLY A 1 180 ? -18.226 3.309 13.408 1.00 97.19 180 GLY A CA 1
ATOM 1455 C C . GLY A 1 180 ? -16.734 3.438 13.161 1.00 97.19 180 GLY A C 1
ATOM 1456 O O . GLY A 1 180 ? -16.079 4.367 13.640 1.00 97.19 180 GLY A O 1
ATOM 1457 N N . PHE A 1 181 ? -16.193 2.505 12.386 1.00 98.25 181 PHE A N 1
ATOM 1458 C CA . PHE A 1 181 ? -14.808 2.554 11.942 1.00 98.25 181 PHE A CA 1
ATOM 1459 C C . PHE A 1 181 ? -14.672 2.018 10.518 1.00 98.25 181 PHE A C 1
ATOM 1461 O O . PHE A 1 181 ? -15.442 1.155 10.092 1.00 98.25 181 PHE A O 1
ATOM 1468 N N . GLN A 1 182 ? -13.691 2.536 9.787 1.00 98.19 182 GLN A N 1
ATOM 1469 C CA . GLN A 1 182 ? -13.345 2.119 8.431 1.00 98.19 182 GLN A CA 1
ATOM 1470 C C . GLN A 1 182 ? -11.827 1.958 8.323 1.00 98.19 182 GLN A C 1
ATOM 1472 O O . GLN A 1 182 ? -11.091 2.737 8.928 1.00 98.19 182 GLN A O 1
ATOM 1477 N N . PRO A 1 183 ? -11.331 0.935 7.610 1.00 98.12 183 PRO A N 1
ATOM 1478 C CA . PRO A 1 183 ? -9.899 0.784 7.402 1.00 98.12 183 PRO A CA 1
ATOM 1479 C C . PRO A 1 183 ? -9.324 1.953 6.600 1.00 98.12 183 PRO A C 1
ATOM 1481 O O . PRO A 1 183 ? -9.954 2.429 5.658 1.00 98.12 183 PRO A O 1
ATOM 1484 N N . ILE A 1 184 ? -8.102 2.366 6.933 1.00 98.62 184 ILE A N 1
ATOM 1485 C CA . ILE A 1 184 ? -7.347 3.317 6.114 1.00 98.62 184 ILE A CA 1
ATOM 1486 C C . ILE A 1 184 ? -6.705 2.565 4.949 1.00 98.62 184 ILE A C 1
ATOM 1488 O O . ILE A 1 184 ? -6.006 1.573 5.165 1.00 98.62 184 ILE A O 1
ATOM 1492 N N . THR A 1 185 ? -6.937 3.034 3.723 1.00 98.31 185 THR A N 1
ATOM 1493 C CA . THR A 1 185 ? -6.322 2.491 2.504 1.00 98.31 185 THR A CA 1
ATOM 1494 C C . THR A 1 185 ? -4.801 2.643 2.547 1.00 98.31 185 THR A C 1
ATOM 1496 O O . THR A 1 185 ? -4.267 3.656 2.996 1.00 98.31 185 THR A O 1
ATOM 1499 N N . TYR A 1 186 ? -4.089 1.621 2.084 1.00 97.69 186 TYR A N 1
ATOM 1500 C CA . TYR A 1 186 ? -2.647 1.666 1.894 1.00 97.69 186 TYR A CA 1
ATOM 1501 C C . TYR A 1 186 ? -2.291 2.424 0.609 1.00 97.69 186 TYR A C 1
ATOM 1503 O O . TYR A 1 186 ? -2.562 1.963 -0.498 1.00 97.69 186 TYR A O 1
ATOM 1511 N N . GLU A 1 187 ? -1.639 3.568 0.777 1.00 96.44 187 GLU A N 1
ATOM 1512 C CA . GLU A 1 187 ? -1.257 4.518 -0.283 1.00 96.44 187 GLU A CA 1
ATOM 1513 C C . GLU A 1 187 ? 0.222 4.418 -0.693 1.00 96.44 187 GLU A C 1
ATOM 1515 O O . GLU A 1 187 ? 0.667 5.100 -1.609 1.00 96.44 187 GLU A O 1
ATOM 1520 N N . GLU A 1 188 ? 0.994 3.541 -0.051 1.00 92.94 188 GLU A N 1
ATOM 1521 C CA . GLU A 1 188 ? 2.407 3.328 -0.386 1.00 92.94 188 GLU A CA 1
ATOM 1522 C C . GLU A 1 188 ? 2.587 2.153 -1.369 1.00 92.94 188 GLU A C 1
ATOM 1524 O O . GLU A 1 188 ? 1.626 1.651 -1.960 1.00 92.94 188 GLU A O 1
ATOM 1529 N N . PHE A 1 189 ? 3.831 1.686 -1.522 1.00 89.25 189 PHE A N 1
ATOM 1530 C CA . PHE A 1 189 ? 4.221 0.581 -2.400 1.00 89.25 189 PHE A CA 1
ATOM 1531 C C . PHE A 1 189 ? 4.886 -0.563 -1.623 1.00 89.25 189 PHE A C 1
ATOM 1533 O O . PHE A 1 189 ? 5.538 -0.349 -0.593 1.00 89.25 189 PHE A O 1
ATOM 1540 N N . LEU A 1 190 ? 4.788 -1.802 -2.125 1.00 82.31 190 LEU A N 1
ATOM 1541 C CA . LEU A 1 190 ? 5.583 -2.898 -1.565 1.00 82.31 190 LEU A CA 1
ATOM 1542 C C . LEU A 1 190 ? 7.054 -2.703 -1.936 1.00 82.31 190 LEU A C 1
ATOM 1544 O O . LEU A 1 190 ? 7.393 -2.373 -3.071 1.00 82.31 190 LEU A O 1
ATOM 1548 N N . SER A 1 191 ? 7.954 -3.037 -1.014 1.00 67.00 191 SER A N 1
ATOM 1549 C CA . SER A 1 191 ? 9.401 -3.024 -1.275 1.00 67.00 191 SER A CA 1
ATOM 1550 C C . SER A 1 191 ? 9.784 -3.951 -2.440 1.00 67.00 191 SER A C 1
ATOM 1552 O O . SER A 1 191 ? 10.735 -3.695 -3.174 1.00 67.00 191 SER A O 1
ATOM 1554 N N . VAL A 1 192 ? 9.007 -5.023 -2.631 1.00 55.97 192 VAL A N 1
ATOM 1555 C CA . VAL A 1 192 ? 9.154 -5.980 -3.734 1.00 55.97 192 VAL A CA 1
ATOM 1556 C C . VAL A 1 192 ? 8.660 -5.399 -5.063 1.00 55.97 192 VAL A C 1
ATOM 1558 O O . VAL A 1 192 ? 9.264 -5.713 -6.080 1.00 55.97 192 VAL A O 1
ATOM 1561 N N . SER A 1 193 ? 7.652 -4.518 -5.063 1.00 52.75 193 SER A N 1
ATOM 1562 C CA . SER A 1 193 ? 7.142 -3.840 -6.265 1.00 52.75 193 SER A CA 1
ATOM 1563 C C . SER A 1 193 ? 8.188 -2.915 -6.875 1.00 52.75 193 SER A C 1
ATOM 1565 O O . SER A 1 193 ? 8.416 -2.961 -8.079 1.00 52.75 193 SER A O 1
ATOM 1567 N N . ALA A 1 194 ? 8.899 -2.141 -6.044 1.00 50.00 194 ALA A N 1
ATOM 1568 C CA . ALA A 1 194 ? 9.993 -1.282 -6.501 1.00 50.00 194 ALA A CA 1
ATOM 1569 C C . ALA A 1 194 ? 11.089 -2.106 -7.198 1.00 50.00 194 ALA A C 1
ATOM 1571 O O . ALA A 1 194 ? 11.522 -1.776 -8.296 1.00 50.00 194 ALA A O 1
ATOM 1572 N N . ALA A 1 195 ? 11.466 -3.247 -6.612 1.00 44.69 195 ALA A N 1
ATOM 1573 C CA . ALA A 1 195 ? 12.375 -4.206 -7.233 1.00 44.69 195 ALA A CA 1
ATOM 1574 C C . ALA A 1 195 ? 11.758 -4.896 -8.467 1.00 44.69 195 ALA A C 1
ATOM 1576 O O . ALA A 1 195 ? 12.479 -5.236 -9.399 1.00 44.69 195 ALA A O 1
ATOM 1577 N N . GLY A 1 196 ? 10.447 -5.135 -8.477 1.00 45.09 196 GLY A N 1
ATOM 1578 C CA . GLY A 1 196 ? 9.674 -5.824 -9.512 1.00 45.09 196 GLY A CA 1
ATOM 1579 C C . GLY A 1 196 ? 9.511 -5.017 -10.799 1.00 45.09 196 GLY A C 1
ATOM 1580 O O . GLY A 1 196 ? 9.621 -5.600 -11.874 1.00 45.09 196 GLY A O 1
ATOM 1581 N N . ILE A 1 197 ? 9.354 -3.693 -10.690 1.00 48.91 197 ILE A N 1
ATOM 1582 C CA . ILE A 1 197 ? 9.409 -2.725 -11.803 1.00 48.91 197 ILE A CA 1
ATOM 1583 C C . ILE A 1 197 ? 10.776 -2.793 -12.496 1.00 48.91 197 ILE A C 1
ATOM 1585 O O . ILE A 1 197 ? 10.880 -2.690 -13.720 1.00 48.91 197 ILE A O 1
ATOM 1589 N N . PHE A 1 198 ? 11.837 -3.033 -11.723 1.00 50.12 198 PHE A N 1
ATOM 1590 C CA . PHE A 1 198 ? 13.150 -3.324 -12.276 1.00 50.12 198 PHE A CA 1
ATOM 1591 C C . PHE A 1 198 ? 13.192 -4.756 -12.843 1.00 50.12 198 PHE A C 1
ATOM 1593 O O . PHE A 1 198 ? 13.558 -4.930 -13.994 1.00 50.12 198 PHE A O 1
ATOM 1600 N N . HIS A 1 199 ? 12.717 -5.793 -12.149 1.00 47.53 199 HIS A N 1
ATOM 1601 C CA . HIS A 1 199 ? 12.769 -7.177 -12.656 1.00 47.53 199 HIS A CA 1
ATOM 1602 C C . HIS A 1 199 ? 11.945 -7.450 -13.924 1.00 47.53 199 HIS A C 1
ATOM 1604 O O . HIS A 1 199 ? 12.396 -8.226 -14.766 1.00 47.53 199 HIS A O 1
ATOM 1610 N N . SER A 1 200 ? 10.749 -6.869 -14.076 1.00 41.53 200 SER A N 1
ATOM 1611 C CA . SER A 1 200 ? 9.913 -7.045 -15.276 1.00 41.53 200 SER A CA 1
ATOM 1612 C C . SER A 1 200 ? 10.610 -6.521 -16.529 1.00 41.53 200 SER A C 1
ATOM 1614 O O . SER A 1 200 ? 10.490 -7.131 -17.586 1.00 41.53 200 SER A O 1
ATOM 1616 N N . ASN A 1 201 ? 11.398 -5.453 -16.376 1.00 38.22 201 ASN A N 1
ATOM 1617 C CA . ASN A 1 201 ? 12.206 -4.850 -17.431 1.00 38.22 201 ASN A CA 1
ATOM 1618 C C . ASN A 1 201 ? 13.595 -5.505 -17.605 1.00 38.22 201 ASN A C 1
ATOM 1620 O O . ASN A 1 201 ? 14.222 -5.322 -18.647 1.00 38.22 201 ASN A O 1
ATOM 1624 N N . LEU A 1 202 ? 14.103 -6.235 -16.601 1.00 44.06 202 LEU A N 1
ATOM 1625 C CA . LEU A 1 202 ? 15.506 -6.691 -16.525 1.00 44.06 202 LEU A CA 1
ATOM 1626 C C . LEU A 1 202 ? 15.714 -8.204 -16.701 1.00 44.06 202 LEU A C 1
ATOM 1628 O O . LEU A 1 202 ? 16.857 -8.648 -16.797 1.00 44.06 202 LEU A O 1
ATOM 1632 N N . GLY A 1 203 ? 14.647 -9.004 -16.753 1.00 37.50 203 GLY A N 1
ATOM 1633 C CA . GLY A 1 203 ? 14.769 -10.462 -16.718 1.00 37.50 203 GLY A CA 1
ATOM 1634 C C . GLY A 1 203 ? 15.132 -10.987 -15.321 1.00 37.50 203 GLY A C 1
ATOM 1635 O O . GLY A 1 203 ? 15.500 -10.248 -14.406 1.00 37.50 203 GLY A O 1
ATOM 1636 N N . ALA A 1 204 ? 14.953 -12.292 -15.113 1.00 34.75 204 ALA A N 1
ATOM 1637 C CA . ALA A 1 204 ? 15.129 -12.918 -13.806 1.00 34.75 204 ALA A CA 1
ATOM 1638 C C . ALA A 1 204 ? 16.608 -12.899 -13.371 1.00 34.75 204 ALA A C 1
ATOM 1640 O O . ALA A 1 204 ? 17.413 -13.659 -13.903 1.00 34.75 204 ALA A O 1
ATOM 1641 N N . GLY A 1 205 ? 16.964 -12.065 -12.386 1.00 36.56 205 GLY A N 1
ATOM 1642 C CA . GLY A 1 205 ? 18.268 -12.176 -11.720 1.00 36.56 205 GLY A CA 1
ATOM 1643 C C . GLY A 1 205 ? 18.814 -10.959 -10.968 1.00 36.56 205 GLY A C 1
ATOM 1644 O O . GLY A 1 205 ? 19.822 -11.116 -10.287 1.00 36.56 205 GLY A O 1
ATOM 1645 N N . ALA A 1 206 ? 18.213 -9.767 -11.055 1.00 36.38 206 ALA A N 1
ATOM 1646 C CA . ALA A 1 206 ? 18.980 -8.543 -10.783 1.00 36.38 206 ALA A CA 1
ATOM 1647 C C . ALA A 1 206 ? 18.737 -7.802 -9.451 1.00 36.38 206 ALA A C 1
ATOM 1649 O O . ALA A 1 206 ? 19.503 -6.886 -9.167 1.00 36.38 206 ALA A O 1
ATOM 1650 N N . PHE A 1 207 ? 17.752 -8.139 -8.605 1.00 40.41 207 PHE A N 1
ATOM 1651 C CA . PHE A 1 207 ? 17.527 -7.331 -7.390 1.00 40.41 207 PHE A CA 1
ATOM 1652 C C . PHE A 1 207 ? 17.167 -8.163 -6.151 1.00 40.41 207 PHE A C 1
ATOM 1654 O O . PHE A 1 207 ? 16.091 -8.746 -6.040 1.00 40.41 207 PHE A O 1
ATOM 1661 N N . ARG A 1 208 ? 18.056 -8.181 -5.156 1.00 43.09 208 ARG A N 1
ATOM 1662 C CA . ARG A 1 208 ? 17.679 -8.494 -3.773 1.00 43.09 208 ARG A CA 1
ATOM 1663 C C . ARG A 1 208 ? 17.504 -7.153 -3.080 1.00 43.09 208 ARG A C 1
ATOM 1665 O O . ARG A 1 208 ? 18.482 -6.429 -2.957 1.00 43.09 208 ARG A O 1
ATOM 1672 N N . ALA A 1 209 ? 16.282 -6.815 -2.670 1.00 47.09 209 ALA A N 1
ATOM 1673 C CA . ALA A 1 209 ? 16.056 -5.632 -1.847 1.00 47.09 209 ALA A CA 1
ATOM 1674 C C . ALA A 1 209 ? 16.896 -5.770 -0.565 1.00 47.09 209 ALA A C 1
ATOM 1676 O O . ALA A 1 209 ? 16.592 -6.602 0.292 1.00 47.09 209 ALA A O 1
ATOM 1677 N N . SER A 1 210 ? 17.996 -5.025 -0.473 1.00 49.59 210 SER A N 1
ATOM 1678 C CA . SER A 1 210 ? 18.725 -4.821 0.773 1.00 49.59 210 SER A CA 1
ATOM 1679 C C . SER A 1 210 ? 17.971 -3.799 1.617 1.00 49.59 210 SER A C 1
ATOM 1681 O O . SER A 1 210 ? 17.233 -2.967 1.087 1.00 49.59 210 SER A O 1
ATOM 1683 N N . ALA A 1 211 ? 18.133 -3.863 2.939 1.00 58.47 211 ALA A N 1
ATOM 1684 C CA . ALA A 1 211 ? 17.683 -2.771 3.792 1.00 58.47 211 ALA A CA 1
ATOM 1685 C C . ALA A 1 211 ? 18.361 -1.476 3.317 1.00 58.47 211 ALA A C 1
ATOM 1687 O O . ALA A 1 211 ? 19.576 -1.473 3.114 1.00 58.47 211 ALA A O 1
ATOM 1688 N N . VAL A 1 212 ? 17.576 -0.419 3.099 1.00 66.06 212 VAL A N 1
ATOM 1689 C CA . VAL A 1 212 ? 18.106 0.916 2.794 1.00 66.06 212 VAL A CA 1
ATOM 1690 C C . VAL A 1 212 ? 18.952 1.338 3.989 1.00 66.06 212 VAL A C 1
ATOM 1692 O O . VAL A 1 212 ? 18.467 1.310 5.124 1.00 66.06 212 VAL A O 1
ATOM 1695 N N . SER A 1 213 ? 20.229 1.641 3.756 1.00 75.06 213 SER A N 1
ATOM 1696 C CA . SER A 1 213 ? 21.088 2.139 4.825 1.00 75.06 213 SER A CA 1
ATOM 1697 C C . SER A 1 213 ? 20.682 3.570 5.192 1.00 75.06 213 SER A C 1
ATOM 1699 O O . SER A 1 213 ? 20.094 4.288 4.382 1.00 75.06 213 SER A O 1
ATOM 1701 N N . SER A 1 214 ? 20.997 4.006 6.414 1.00 79.69 214 SER A N 1
ATOM 1702 C CA . SER A 1 214 ? 20.796 5.409 6.798 1.00 79.69 214 SER A CA 1
ATOM 1703 C C . SER A 1 214 ? 21.579 6.354 5.885 1.00 79.69 214 SER A C 1
ATOM 1705 O O . SER A 1 214 ? 21.081 7.421 5.553 1.00 79.69 214 SER A O 1
ATOM 1707 N N . GLU A 1 215 ? 22.758 5.929 5.425 1.00 85.94 215 GLU A N 1
ATOM 1708 C CA . GLU A 1 215 ? 23.610 6.686 4.503 1.00 85.94 215 GLU A CA 1
ATOM 1709 C C . GLU A 1 215 ? 22.945 6.858 3.126 1.00 85.94 215 GLU A C 1
ATOM 1711 O O . GLU A 1 215 ? 22.915 7.966 2.593 1.00 85.94 215 GLU A O 1
ATOM 1716 N N . ASP A 1 216 ? 22.335 5.799 2.579 1.00 88.88 216 ASP A N 1
ATOM 1717 C CA . ASP A 1 216 ? 21.596 5.874 1.310 1.00 88.88 216 ASP A CA 1
ATOM 1718 C C . ASP A 1 216 ? 20.369 6.791 1.420 1.00 88.88 216 ASP A C 1
ATOM 1720 O O . ASP A 1 216 ? 20.071 7.548 0.493 1.00 88.88 216 ASP A O 1
ATOM 1724 N N . 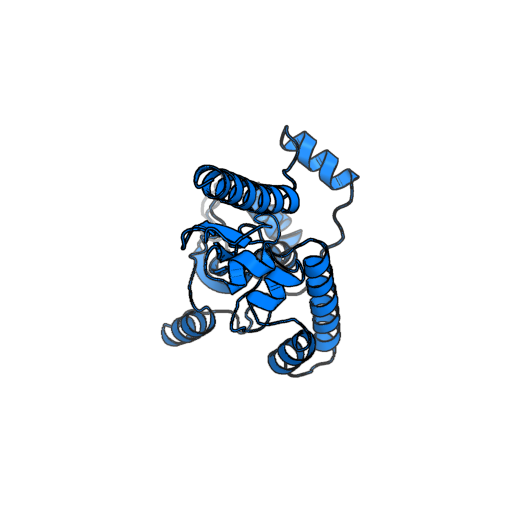GLN A 1 217 ? 19.650 6.739 2.550 1.00 88.31 217 GLN A N 1
ATOM 1725 C CA . GLN A 1 217 ? 18.499 7.615 2.779 1.00 88.31 217 GLN A CA 1
ATOM 1726 C C . GLN A 1 217 ? 18.930 9.079 2.922 1.00 88.31 217 GLN A C 1
ATOM 1728 O O . GLN A 1 217 ? 18.294 9.953 2.338 1.00 88.31 217 GLN A O 1
ATOM 1733 N N . GLU A 1 218 ? 20.005 9.355 3.661 1.00 93.56 218 GLU A N 1
ATOM 1734 C CA . GLU A 1 218 ? 20.536 10.711 3.818 1.00 93.56 218 GLU A CA 1
ATOM 1735 C C . GLU A 1 218 ? 20.974 11.301 2.475 1.00 93.56 218 GLU A C 1
ATOM 1737 O O . GLU A 1 218 ? 20.577 12.419 2.148 1.00 93.56 218 GLU A O 1
ATOM 1742 N N . ALA A 1 219 ? 21.700 10.533 1.656 1.00 95.62 219 ALA A N 1
ATOM 1743 C CA . ALA A 1 219 ? 22.103 10.963 0.318 1.00 95.62 219 ALA A CA 1
ATOM 1744 C C . ALA A 1 219 ? 20.896 11.207 -0.611 1.00 95.62 219 ALA A C 1
ATOM 1746 O O . ALA A 1 219 ? 20.892 12.149 -1.416 1.00 95.62 219 ALA A O 1
ATOM 1747 N N . PHE A 1 220 ? 19.851 10.378 -0.500 1.00 94.69 220 PHE A N 1
ATOM 1748 C CA . PHE A 1 220 ? 18.607 10.565 -1.244 1.00 94.69 220 PHE A CA 1
ATOM 1749 C C . PHE A 1 220 ? 17.876 11.844 -0.821 1.00 94.69 220 PHE A C 1
ATOM 1751 O O . PHE A 1 220 ? 17.478 12.628 -1.678 1.00 94.69 220 PHE A O 1
ATOM 1758 N N . GLU A 1 221 ? 17.727 12.085 0.481 1.00 96.56 221 GLU A N 1
ATOM 1759 C CA . GLU A 1 221 ? 17.058 13.272 1.028 1.00 96.56 221 GLU A CA 1
ATOM 1760 C C . GLU A 1 221 ? 17.837 14.565 0.750 1.00 96.56 221 GLU A C 1
ATOM 1762 O O . GLU A 1 221 ? 17.229 15.599 0.468 1.00 96.56 221 GLU A O 1
ATOM 1767 N N . GLU A 1 222 ? 19.172 14.509 0.752 1.00 97.19 222 GLU A N 1
ATOM 1768 C CA . GLU A 1 222 ? 20.027 15.616 0.311 1.00 97.19 222 GLU A CA 1
ATOM 1769 C C . GLU A 1 222 ? 19.763 15.957 -1.162 1.00 97.19 222 GLU A C 1
ATOM 1771 O O . GLU A 1 222 ? 19.537 17.120 -1.501 1.00 97.19 222 GLU A O 1
ATOM 1776 N N . SER A 1 223 ? 19.710 14.941 -2.027 1.00 97.44 223 SER A N 1
ATOM 1777 C CA . SER A 1 223 ? 19.419 15.118 -3.456 1.00 97.44 223 SER A CA 1
ATOM 1778 C C . SER A 1 223 ? 17.981 15.585 -3.717 1.00 97.44 223 SER A C 1
ATOM 1780 O O . SER A 1 223 ? 17.735 16.335 -4.662 1.00 97.44 223 SER A O 1
ATOM 1782 N N . LEU A 1 224 ? 17.027 15.149 -2.888 1.00 97.44 224 LEU A N 1
ATOM 1783 C CA . LEU A 1 224 ? 15.619 15.549 -2.947 1.00 97.44 224 LEU A CA 1
ATOM 1784 C C . LEU A 1 224 ? 15.402 16.984 -2.436 1.00 97.44 224 LEU A C 1
ATOM 1786 O O . LEU A 1 224 ? 14.454 17.650 -2.852 1.00 97.44 224 LEU A O 1
ATOM 1790 N N . GLY A 1 225 ? 16.274 17.465 -1.545 1.00 98.12 225 GLY A N 1
ATOM 1791 C CA . GLY A 1 225 ? 16.178 18.775 -0.900 1.00 98.12 225 GLY A CA 1
ATOM 1792 C C . GLY A 1 225 ? 15.226 18.818 0.302 1.00 98.12 225 GLY A C 1
ATOM 1793 O O . GLY A 1 225 ? 14.958 19.898 0.832 1.00 98.12 225 GLY A O 1
ATOM 1794 N N . CYS A 1 226 ? 14.699 17.673 0.745 1.00 97.06 226 CYS A N 1
ATOM 1795 C CA . CYS A 1 226 ? 13.852 17.561 1.930 1.00 97.06 226 CYS A CA 1
ATOM 1796 C C . CYS A 1 226 ? 13.870 16.139 2.514 1.00 97.06 226 CYS A C 1
ATOM 1798 O O . CYS A 1 226 ? 14.295 15.184 1.867 1.00 97.06 226 CYS A O 1
ATOM 1800 N N . ARG A 1 227 ? 13.387 16.005 3.756 1.00 95.94 227 ARG A N 1
ATOM 1801 C CA . ARG A 1 227 ? 13.190 14.702 4.404 1.00 95.94 227 ARG A CA 1
ATOM 1802 C C . ARG A 1 227 ? 11.979 13.986 3.807 1.00 95.94 227 ARG A C 1
ATOM 1804 O O . ARG A 1 227 ? 10.953 14.621 3.557 1.00 95.94 227 ARG A O 1
ATOM 1811 N N . VAL A 1 228 ? 12.076 12.669 3.651 1.00 94.56 228 VAL A N 1
ATOM 1812 C CA . VAL A 1 228 ? 10.934 11.824 3.293 1.00 94.56 228 VAL A CA 1
ATOM 1813 C C . VAL A 1 228 ? 10.029 11.675 4.517 1.00 94.56 228 VAL A C 1
ATOM 1815 O O . VAL A 1 228 ? 10.495 11.562 5.652 1.00 94.56 228 VAL A O 1
ATOM 1818 N N . PHE A 1 229 ? 8.714 11.695 4.303 1.00 94.56 229 PHE A N 1
ATOM 1819 C CA . PHE A 1 229 ? 7.754 11.490 5.384 1.00 94.56 229 PHE A CA 1
ATOM 1820 C C . PHE A 1 229 ? 7.746 10.033 5.865 1.00 94.56 229 PHE A C 1
ATOM 1822 O O . PHE A 1 229 ? 7.807 9.102 5.065 1.00 94.56 229 PHE A O 1
ATOM 1829 N N . ASP A 1 230 ? 7.582 9.834 7.175 1.00 94.31 230 ASP A N 1
ATOM 1830 C CA . ASP A 1 230 ? 7.266 8.518 7.735 1.00 94.31 230 ASP A CA 1
ATOM 1831 C C . ASP A 1 230 ? 5.782 8.205 7.491 1.00 94.31 230 ASP A C 1
ATOM 1833 O O . ASP A 1 230 ? 4.893 8.735 8.167 1.00 94.31 230 ASP A O 1
ATOM 1837 N N . SER A 1 231 ? 5.510 7.325 6.527 1.00 93.81 231 SER A N 1
ATOM 1838 C CA . SER A 1 231 ? 4.148 6.910 6.182 1.00 93.81 231 SER A CA 1
ATOM 1839 C C . SER A 1 231 ? 3.404 6.272 7.358 1.00 93.81 231 SER A C 1
ATOM 1841 O O . SER A 1 231 ? 2.193 6.460 7.493 1.00 93.81 231 SER A O 1
ATOM 1843 N N . PHE A 1 232 ? 4.095 5.597 8.285 1.00 95.75 232 PHE A N 1
ATOM 1844 C CA . PHE A 1 232 ? 3.448 5.045 9.475 1.00 95.75 232 PHE A CA 1
ATOM 1845 C C . PHE A 1 232 ? 2.952 6.129 10.426 1.00 95.75 232 PHE A C 1
ATOM 1847 O O . PHE A 1 232 ? 1.925 5.921 11.080 1.00 95.75 232 PHE A O 1
ATOM 1854 N N . GLU A 1 233 ? 3.663 7.253 10.523 1.00 97.62 233 GLU A N 1
ATOM 1855 C CA . GLU A 1 233 ? 3.225 8.400 11.317 1.00 97.62 233 GLU A CA 1
ATOM 1856 C C . GLU A 1 233 ? 2.084 9.147 10.625 1.00 97.62 233 GLU A C 1
ATOM 1858 O O . GLU A 1 233 ? 1.150 9.570 11.303 1.00 97.62 233 GLU A O 1
ATOM 1863 N N . LEU A 1 234 ? 2.082 9.232 9.289 1.00 98.06 234 LEU A N 1
ATOM 1864 C CA . LEU A 1 234 ? 0.946 9.784 8.544 1.00 98.06 234 LEU A CA 1
ATOM 1865 C C . LEU A 1 234 ? -0.342 8.997 8.832 1.00 98.06 234 LEU A C 1
ATOM 1867 O O . LEU A 1 234 ? -1.330 9.587 9.274 1.00 98.06 234 LEU A O 1
ATOM 1871 N N . TYR A 1 235 ? -0.318 7.666 8.698 1.00 98.44 235 TYR A N 1
ATOM 1872 C CA . TYR A 1 235 ? -1.485 6.832 9.007 1.00 98.44 235 TYR A CA 1
ATOM 1873 C C . TYR A 1 235 ? -1.900 6.904 10.480 1.00 98.44 235 TYR A C 1
ATOM 1875 O O . TYR A 1 235 ? -3.089 7.011 10.789 1.00 98.44 235 TYR A O 1
ATOM 1883 N N . ARG A 1 236 ? -0.929 6.910 11.403 1.00 98.38 236 ARG A N 1
ATOM 1884 C CA . ARG A 1 236 ? -1.201 7.071 12.839 1.00 98.38 236 ARG A CA 1
ATOM 1885 C C . ARG A 1 236 ? -1.858 8.416 13.135 1.00 98.38 236 ARG A C 1
ATOM 1887 O O . ARG A 1 236 ? -2.770 8.493 13.957 1.00 98.38 236 ARG A O 1
ATOM 1894 N N . SER A 1 237 ? -1.403 9.476 12.475 1.00 98.38 237 SER A N 1
ATOM 1895 C CA . SER A 1 237 ? -1.958 10.816 12.627 1.00 98.38 237 SER A CA 1
ATOM 1896 C C . SER A 1 237 ? -3.396 10.886 12.115 1.00 98.38 237 SER A C 1
ATOM 1898 O O . SER A 1 237 ? -4.242 11.471 12.793 1.00 98.38 237 SER A O 1
ATOM 1900 N N . MET A 1 238 ? -3.705 10.239 10.984 1.00 98.44 238 MET A N 1
ATOM 1901 C CA . MET A 1 238 ? -5.073 10.131 10.457 1.00 98.44 238 MET A CA 1
ATOM 1902 C C . MET A 1 238 ? -6.007 9.423 11.447 1.00 98.44 238 MET A C 1
ATOM 1904 O O . MET A 1 238 ? -7.061 9.962 11.793 1.00 98.44 238 MET A O 1
ATOM 1908 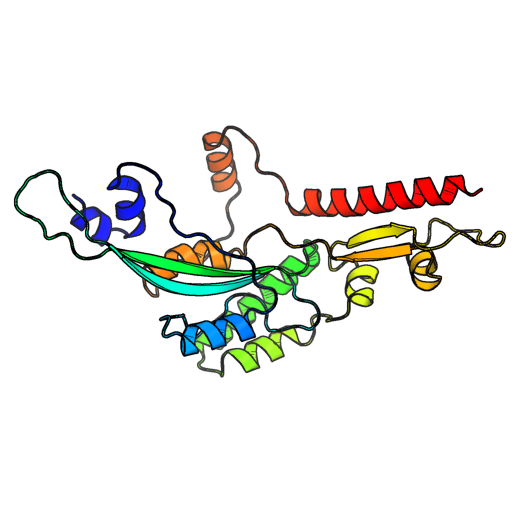N N . GLU A 1 239 ? -5.597 8.260 11.960 1.00 98.44 239 GLU A N 1
ATOM 1909 C CA . GLU A 1 239 ? -6.360 7.506 12.961 1.00 98.44 239 GLU A CA 1
ATOM 1910 C C . GLU A 1 239 ? -6.602 8.346 14.224 1.00 98.44 239 GLU A C 1
ATOM 1912 O O . GLU A 1 239 ? -7.751 8.558 14.625 1.00 98.44 239 GLU A O 1
ATOM 1917 N N . ARG A 1 240 ? -5.535 8.910 14.807 1.00 98.06 240 ARG A N 1
ATOM 1918 C CA . ARG A 1 240 ? -5.612 9.737 16.021 1.00 98.06 240 ARG A CA 1
ATOM 1919 C C . ARG A 1 240 ? -6.502 10.960 15.832 1.00 98.06 240 ARG A C 1
ATOM 1921 O O . ARG A 1 240 ? -7.248 11.310 16.742 1.00 98.06 240 ARG A O 1
ATOM 1928 N N . THR A 1 241 ? -6.402 11.618 14.680 1.00 98.44 241 THR A N 1
ATOM 1929 C CA . THR A 1 241 ? -7.211 12.798 14.359 1.00 98.44 241 THR A CA 1
ATOM 1930 C C . THR A 1 241 ? -8.686 12.425 14.302 1.00 98.44 241 THR A C 1
ATOM 1932 O O . THR A 1 241 ? -9.481 13.030 15.013 1.00 98.44 241 THR A O 1
ATOM 1935 N N . SER A 1 242 ? -9.036 11.360 13.573 1.00 98.38 242 SER A N 1
ATOM 1936 C CA . SER A 1 242 ? -10.429 10.909 13.478 1.00 98.38 242 SER A CA 1
ATOM 1937 C C . SER A 1 242 ? -11.024 10.521 14.838 1.00 98.38 242 SER A C 1
ATOM 1939 O O . SER A 1 242 ? -12.156 10.891 15.145 1.00 98.38 242 SER A O 1
ATOM 1941 N N . LEU A 1 243 ? -10.245 9.849 15.696 1.00 96.25 243 LEU A N 1
ATOM 1942 C CA . LEU A 1 243 ? -10.661 9.514 17.058 1.00 96.25 243 LEU A CA 1
ATOM 1943 C C . LEU A 1 243 ? -10.863 10.761 17.910 1.00 96.25 243 LEU A C 1
ATOM 1945 O O . LEU A 1 243 ? -11.895 10.893 18.561 1.00 96.25 243 LEU A O 1
ATOM 1949 N N . ARG A 1 244 ? -9.893 11.681 17.910 1.00 96.12 244 ARG A N 1
ATOM 1950 C CA . ARG A 1 244 ? -9.982 12.932 18.670 1.00 96.12 244 ARG A CA 1
ATOM 1951 C C . ARG A 1 244 ? -11.235 13.712 18.286 1.00 96.12 244 ARG A C 1
ATOM 1953 O O . ARG A 1 244 ? -11.928 14.200 19.173 1.00 96.12 244 ARG A O 1
ATOM 1960 N N . ASP A 1 245 ? -11.518 13.812 16.994 1.00 95.81 245 ASP A N 1
ATOM 1961 C CA . ASP A 1 245 ? -12.652 14.578 16.493 1.00 95.81 245 ASP A CA 1
ATOM 1962 C C . ASP A 1 245 ? -13.980 13.907 16.901 1.00 95.81 245 ASP A C 1
ATOM 1964 O O . ASP A 1 245 ? -14.863 14.582 17.431 1.00 95.81 245 ASP A O 1
ATOM 1968 N N . CYS A 1 246 ? -14.076 12.572 16.815 1.00 94.81 246 CYS A N 1
ATOM 1969 C CA . CYS A 1 246 ? -15.225 11.814 17.330 1.00 94.81 246 CYS A CA 1
ATOM 1970 C C . CYS A 1 246 ? -15.431 11.997 18.841 1.00 94.81 246 CYS A C 1
ATOM 1972 O O . CYS A 1 246 ? -16.549 12.202 19.303 1.00 94.81 246 CYS A O 1
ATOM 1974 N N . LEU A 1 247 ? -14.359 11.927 19.634 1.00 91.81 247 LEU A N 1
ATOM 1975 C CA . LEU A 1 247 ? -14.430 12.120 21.084 1.00 91.81 247 LEU A CA 1
ATOM 1976 C C . LEU A 1 247 ? -14.807 13.560 21.453 1.00 91.81 247 LEU A C 1
ATOM 1978 O O . LEU A 1 247 ? -15.508 13.781 22.442 1.00 91.81 247 LEU A O 1
ATOM 1982 N N . GLY A 1 248 ? -14.357 14.538 20.664 1.00 91.69 248 GLY A N 1
ATOM 1983 C CA . GLY A 1 248 ? -14.775 15.932 20.775 1.00 91.69 248 GLY A CA 1
ATOM 1984 C C . GLY A 1 248 ? -16.276 16.089 20.539 1.00 91.69 248 GLY A C 1
ATOM 1985 O O . GLY A 1 248 ? -16.959 16.694 21.364 1.00 91.69 248 GLY A O 1
ATOM 1986 N N . GLU A 1 249 ? -16.800 15.478 19.473 1.00 91.31 249 GLU A N 1
ATOM 1987 C CA . GLU A 1 249 ? -18.234 15.470 19.169 1.00 91.31 249 GLU A CA 1
ATOM 1988 C C . GLU A 1 249 ? -19.048 14.801 20.288 1.00 91.31 249 GLU A C 1
ATOM 1990 O O . GLU A 1 249 ? -20.013 15.379 20.785 1.00 91.31 249 GLU A O 1
ATOM 1995 N N . LEU A 1 250 ? -18.625 13.619 20.752 1.00 89.12 250 LEU A N 1
ATOM 1996 C CA . LEU A 1 250 ? -19.320 12.869 21.802 1.00 89.12 250 LEU A CA 1
ATOM 1997 C C . LEU A 1 250 ? -19.368 13.616 23.142 1.00 89.12 250 LEU A C 1
ATOM 1999 O O . LEU A 1 250 ? -20.380 13.560 23.840 1.00 89.12 250 LEU A O 1
ATOM 2003 N N . ASN A 1 251 ? -18.305 14.341 23.500 1.00 84.62 251 ASN A N 1
ATOM 2004 C CA . ASN A 1 251 ? -18.300 15.175 24.703 1.00 84.62 251 ASN A CA 1
ATOM 2005 C C . ASN A 1 251 ? -19.206 16.408 24.583 1.00 84.62 251 ASN A C 1
ATOM 2007 O O . ASN A 1 251 ? -19.657 16.902 25.610 1.00 84.62 251 ASN A O 1
ATOM 2011 N N . GLY A 1 252 ? -19.509 16.875 23.368 1.00 80.62 252 GLY A N 1
ATOM 2012 C CA . GLY A 1 252 ? -20.468 17.959 23.137 1.00 80.62 252 GLY A CA 1
ATOM 2013 C C . GLY A 1 252 ? -21.930 17.588 23.420 1.00 80.62 252 GLY A C 1
ATOM 2014 O O . GLY A 1 252 ? -22.770 18.479 23.496 1.00 80.62 252 GLY A O 1
ATOM 2015 N N . TYR A 1 253 ? -22.249 16.298 23.586 1.00 72.12 253 TYR A N 1
ATOM 2016 C CA . TYR A 1 253 ? -23.589 15.828 23.970 1.00 72.12 253 TYR A CA 1
ATOM 2017 C C . TYR A 1 253 ? -23.822 15.766 25.492 1.00 72.12 253 TYR A C 1
ATOM 2019 O O . TYR A 1 253 ? -24.926 15.407 25.908 1.00 72.12 253 TYR A O 1
ATOM 2027 N N . LYS A 1 254 ? -22.802 16.052 26.313 1.00 63.91 254 LYS A N 1
ATOM 2028 C CA . LYS A 1 254 ? -22.929 16.176 27.775 1.00 63.91 254 LYS A CA 1
ATOM 2029 C C . LYS A 1 254 ? -23.434 17.561 28.158 1.00 63.91 254 LYS A C 1
ATOM 2031 O O . LYS A 1 254 ? -24.250 17.619 29.103 1.00 63.91 254 LYS A O 1
#

Sequence (254 aa):
MYRRLQEAHPLIADVVCFRGPHINHLTPWVLDIEAAHLKMHEHGLQAKDKIEGPPSRQFPILLRQTSFLALEEEIAFSSGSEKGGRHKARFGEIEQRGIALTPKVRRLYDDLYGKFMRKQEQGSSKEAVLMKTFQDFPDDLHVLRRQQLAYFTYHVIGKPYSSMSHLDDIDALVKSGILGFQPITYEEFLSVSAAGIFHSNLGAGAFRASAVSSEDQEAFEESLGCRVFDSFELYRSMERTSLRDCLGELNGYK

Foldseek 3Di:
DLVVLVVVPVVSSVCPVDPHDDDLEDAEADQDVVVVVVVCVVVPWAKDPDWDDAADAPFDAAKIKTKTFDDWDQDDDPPDDCSDRGTDTRMYMYMYWGFAFAPVLVVVRVVLVVVLVVVVVVPDDNRVSRCVSCVPPDRDPLCCVVVVGTFKFKDADDADDPPDPPLPPPNVCVVVNRMDIDGDINPDDDLVVVVVSRCVRGPPDDDDDDPQDPVNQVVVCVVVVHHDDDVNVVRVCNRVVNSVVSSVVNVVSD

pLDDT: mean 83.79, std 15.54, range [34.75, 98.62]

Radius of gyration: 23.29 Å; Cα contacts (8 Å, |Δi|>4): 326; chains: 1; bounding box: 54×45×74 Å

Nearest PDB structures (foldseek):
  6w1h-assembly1_A  TM=8.765E-01  e=3.263E-24  Pseudomonas putida
  2rjb-assembly2_B  TM=9.154E-01  e=2.620E-22  Shigella flexneri
  2rjb-assembly1_A  TM=9.122E-01  e=6.221E-22  Shigella flexneri
  2rjb-assembly4_D  TM=9.092E-01  e=5.556E-19  Shigella flexneri
  2rjb-assembly3_C  TM=9.437E-01  e=1.561E-17  Shigella flexneri

Organism: NCBI:txid702518

Mean predicted aligned error: 7.83 Å

Solvent-accessible surface area (backbone atoms only — not comparable to full-atom values): 15013 Å² total; per-residue (Å²): 109,60,68,63,34,36,73,73,37,51,68,54,26,61,62,68,72,44,99,56,94,68,83,70,62,71,66,55,82,41,95,50,53,66,64,49,53,53,49,37,52,76,72,68,44,58,52,54,96,58,73,45,64,66,63,93,57,93,61,47,51,42,44,33,36,39,41,26,62,68,47,78,40,80,45,83,58,91,69,76,88,51,87,65,44,76,66,47,78,36,47,36,40,41,32,22,70,14,30,27,56,30,77,72,41,44,51,51,50,53,52,42,50,52,55,41,55,62,46,51,80,70,74,54,67,68,63,66,50,41,45,63,62,48,63,87,56,84,72,42,72,67,58,32,51,76,68,59,38,37,39,41,37,42,42,73,71,43,77,86,58,97,85,66,87,64,86,79,44,62,69,60,34,39,74,70,50,27,32,46,73,45,74,33,70,32,84,79,79,57,76,63,51,64,46,40,66,50,36,77,73,63,48,97,81,84,72,79,88,65,81,80,46,72,67,59,51,49,55,48,25,61,75,70,73,47,82,80,80,61,64,68,55,52,47,48,48,50,24,52,49,28,44,49,52,37,48,53,54,60,60,71,74,112